Protein AF-A0A9X2FH69-F1 (afdb_monomer_lite)

Organism: NCBI:txid2876789

Secondary structure (DSSP, 8-state):
--HHHHHHHHGGGS-HHHHT-HHHHHHHHHHHHB---TTS--TT---HHHHHHHHHH---HHHHHHHGGGB-SHHHHHHHHTS-HHHHHHHHHHHHHTT--SS--STTTHHHHHHHHHHHHHHHHTT--------SS----S---B-TTSTT-S-EEEEGGGTEEEETTEEEEPP--SSSS-TTSSS--HHHHHHHHHHHHHHTS---HHHHHHHS-HHHHHHHHHHHHHHHHHHHHHHHHHTTBTTHHHHHHHHHHHHHHHHHHHHT-GGGTT-HHHHHHHHHHHHHHS---SSGGGGSBT-S-HHHHHHHHHHHHHTTSS--SS-TT--

pLDDT: mean 81.73, std 18.01, range [25.64, 98.5]

InterPro domains:
  IPR046914 ABC-three component systems, C-terminal domain 6 [PF20282] (191-325)

Foldseek 3Di:
DFQLLLLLLCLQLADPVQSVAQLSSQLVLQVQQFDDDPPDDRLSPDDSVVSNCCNHPRLCQVVLLVGLVGTDLPSQLVSNLPGDLVSLQSSQVSCVVVVVDPDDGHSVCSSVVSSVSVSVNSCVSPVVDDDDDDDDDDDPDLDDAAELVDPPFPAWAQDVVQCFTQTNNDTHHFPQPPPPPPPPVPADQQLQVLLQQLQCVVVVHRDGPVCQVPPGPPVSNVVVVLLVQLQVLQVSLLRRRVSRHPPSVVLVVLQLVQLCVQLVCLLPPCVCAQNLVNSLVSSLVRQLPDDRPSGSVSRHPPSCDSSNSSSSVSVCSSVCVQVHSGDRPDD

Structure (mmCIF, N/CA/C/O backbone):
data_AF-A0A9X2FH69-F1
#
_entry.id   AF-A0A9X2FH69-F1
#
loop_
_atom_site.group_PDB
_atom_site.id
_atom_site.type_symbol
_atom_site.label_atom_id
_atom_site.label_alt_id
_atom_site.label_comp_id
_atom_site.label_asym_id
_atom_site.label_entity_id
_atom_site.label_seq_id
_atom_site.pdbx_PDB_ins_code
_atom_site.Cartn_x
_atom_site.Cartn_y
_atom_site.Cartn_z
_atom_site.occupancy
_atom_site.B_iso_or_equiv
_atom_site.auth_seq_id
_atom_site.auth_comp_id
_atom_site.auth_asym_id
_atom_site.auth_atom_id
_atom_site.pdbx_PDB_model_num
ATOM 1 N N . MET A 1 1 ? 5.552 13.747 -24.804 1.00 82.12 1 MET A N 1
ATOM 2 C CA . MET A 1 1 ? 6.767 14.593 -24.888 1.00 82.12 1 MET A CA 1
ATOM 3 C C . MET A 1 1 ? 7.717 14.020 -25.942 1.00 82.12 1 MET A C 1
ATOM 5 O O . MET A 1 1 ? 7.663 12.821 -26.180 1.00 82.12 1 MET A O 1
ATOM 9 N N . LYS A 1 2 ? 8.547 14.833 -26.604 1.00 89.81 2 LYS A N 1
ATOM 10 C CA . LYS A 1 2 ? 9.580 14.425 -27.579 1.00 89.81 2 LYS A CA 1
ATOM 11 C C . LYS A 1 2 ? 10.988 14.593 -27.004 1.00 89.81 2 LYS A C 1
ATOM 13 O O . LYS A 1 2 ? 11.217 15.399 -26.108 1.00 89.81 2 LYS A O 1
ATOM 18 N N . PHE A 1 3 ? 11.969 13.896 -27.582 1.00 94.88 3 PHE A N 1
ATOM 19 C CA . PHE A 1 3 ? 13.360 13.950 -27.110 1.00 94.88 3 PHE A CA 1
ATOM 20 C C . PHE A 1 3 ? 13.965 15.364 -27.106 1.00 94.88 3 PHE A C 1
ATOM 22 O O . PHE A 1 3 ? 14.650 15.736 -26.158 1.00 94.88 3 PHE A O 1
ATOM 29 N N . ASN A 1 4 ? 13.691 16.175 -28.131 1.00 94.06 4 ASN A N 1
ATOM 30 C CA . ASN A 1 4 ? 14.183 17.555 -28.211 1.00 94.06 4 ASN A CA 1
ATOM 31 C C . ASN A 1 4 ? 13.472 18.529 -27.260 1.00 94.06 4 ASN A C 1
ATOM 33 O O . ASN A 1 4 ? 13.947 19.645 -27.083 1.00 94.06 4 ASN A O 1
ATOM 37 N N . GLU A 1 5 ? 12.357 18.119 -26.656 1.00 93.62 5 GLU A N 1
ATOM 38 C CA . GLU A 1 5 ? 11.708 18.858 -25.571 1.00 93.62 5 GLU A CA 1
ATOM 39 C C . GLU A 1 5 ? 12.333 18.473 -24.227 1.00 93.62 5 GLU A C 1
ATOM 41 O O . GLU A 1 5 ? 12.491 19.329 -23.368 1.00 93.62 5 GLU A O 1
ATOM 46 N N . LEU A 1 6 ? 12.739 17.208 -24.055 1.00 95.12 6 LEU A N 1
ATOM 47 C CA . LEU A 1 6 ? 13.287 16.695 -22.796 1.00 95.12 6 LEU A CA 1
ATOM 48 C C . LEU A 1 6 ? 14.768 17.040 -22.598 1.00 95.12 6 LEU A C 1
ATOM 50 O O . LEU A 1 6 ? 15.164 17.487 -21.522 1.00 95.12 6 LEU A O 1
ATOM 54 N N . ALA A 1 7 ? 15.593 16.864 -23.632 1.00 95.69 7 ALA A N 1
ATOM 55 C CA . ALA A 1 7 ? 17.040 17.048 -23.529 1.00 95.69 7 ALA A CA 1
ATOM 56 C C . ALA A 1 7 ? 17.468 18.449 -23.024 1.00 95.69 7 ALA A C 1
ATOM 58 O O . ALA A 1 7 ? 18.393 18.514 -22.210 1.00 95.69 7 ALA A O 1
ATOM 59 N N . PRO A 1 8 ? 16.818 19.565 -23.421 1.00 94.50 8 PRO A N 1
ATOM 60 C CA . PRO A 1 8 ? 17.124 20.884 -22.867 1.00 94.50 8 PRO A CA 1
ATOM 61 C C . PRO A 1 8 ? 16.785 21.033 -21.382 1.00 94.50 8 PRO A C 1
ATOM 63 O O . PRO A 1 8 ? 17.501 21.739 -20.679 1.00 94.50 8 PRO A O 1
ATOM 66 N N . LEU A 1 9 ? 15.726 20.374 -20.897 1.00 95.19 9 LEU A N 1
ATOM 67 C CA . LEU A 1 9 ? 15.305 20.481 -19.495 1.00 95.19 9 LEU A CA 1
ATOM 68 C C . LEU A 1 9 ? 16.282 19.773 -18.556 1.00 95.19 9 LEU A C 1
ATOM 70 O O . LEU A 1 9 ? 16.508 20.230 -17.443 1.00 95.19 9 LEU A O 1
ATOM 74 N N . ILE A 1 10 ? 16.870 18.670 -19.020 1.00 92.75 10 ILE A N 1
ATOM 75 C CA . ILE A 1 10 ? 17.802 17.833 -18.250 1.00 92.75 10 ILE A CA 1
ATOM 76 C C . ILE A 1 10 ? 19.224 18.385 -18.279 1.00 92.75 10 ILE A C 1
ATOM 78 O O . ILE A 1 10 ? 20.009 18.142 -17.368 1.00 92.75 10 ILE A O 1
ATOM 82 N N . GLN A 1 11 ? 19.573 19.143 -19.317 1.00 92.69 11 GLN A N 1
ATOM 83 C CA . GLN A 1 11 ? 20.912 19.690 -19.510 1.00 92.69 11 GLN A CA 1
ATOM 84 C C . GLN A 1 11 ? 21.520 20.366 -18.256 1.00 92.69 11 GLN A C 1
ATOM 86 O O . GLN A 1 11 ? 22.698 20.112 -17.990 1.00 92.69 11 GLN A O 1
ATOM 91 N N . PRO A 1 12 ? 20.775 21.157 -17.451 1.00 92.19 12 PRO A N 1
ATOM 92 C CA . PRO A 1 12 ? 21.282 21.765 -16.216 1.00 92.19 12 PRO A CA 1
ATOM 93 C C . PRO A 1 12 ? 21.591 20.774 -15.083 1.00 92.19 12 PRO A C 1
ATOM 95 O O . PRO A 1 12 ? 22.296 21.141 -14.147 1.00 92.19 12 PRO A O 1
ATOM 98 N N . CYS A 1 13 ? 21.083 19.539 -15.143 1.00 91.56 13 CYS A N 1
ATOM 99 C CA . CYS A 1 13 ? 21.331 18.502 -14.138 1.00 91.56 13 CYS A CA 1
ATOM 100 C C . CYS A 1 13 ? 22.704 17.834 -14.291 1.00 91.56 13 CYS A C 1
ATOM 102 O O . CYS A 1 13 ? 23.162 17.154 -13.378 1.00 91.56 13 CYS A O 1
ATOM 104 N N . PHE A 1 14 ? 23.385 18.019 -15.424 1.00 92.88 14 PHE A N 1
ATOM 105 C CA . PHE A 1 14 ? 24.726 17.477 -15.629 1.00 92.88 14 PHE A CA 1
ATOM 106 C C . PHE A 1 14 ? 25.826 18.471 -15.259 1.00 92.88 14 PHE A C 1
ATOM 108 O O . PHE A 1 14 ? 25.614 19.677 -15.146 1.00 92.88 14 PHE A O 1
ATOM 115 N N . SER A 1 15 ? 27.053 17.958 -15.116 1.00 86.75 15 SER A N 1
ATOM 116 C CA . SER A 1 15 ? 28.221 18.791 -14.826 1.00 86.75 15 SER A CA 1
ATOM 117 C C . SER A 1 15 ? 28.386 19.916 -15.853 1.00 86.75 15 SER A C 1
ATOM 119 O O . SER A 1 15 ? 28.076 19.767 -17.036 1.00 86.75 15 SER A O 1
ATOM 121 N N . HIS A 1 16 ? 28.949 21.044 -15.420 1.00 81.56 16 HIS A N 1
ATOM 122 C CA . HIS A 1 16 ? 29.072 22.259 -16.231 1.00 81.56 16 HIS A CA 1
ATOM 123 C C . HIS A 1 16 ? 29.750 22.046 -17.607 1.00 81.56 16 HIS A C 1
ATOM 125 O O . HIS A 1 16 ? 29.419 22.724 -18.578 1.00 81.56 16 HIS A O 1
ATOM 131 N N . ASN A 1 17 ? 30.672 21.082 -17.734 1.00 82.19 17 ASN A N 1
ATOM 132 C CA . ASN A 1 17 ? 31.301 20.728 -19.017 1.00 82.19 17 ASN A CA 1
ATOM 133 C C . ASN A 1 17 ? 30.340 19.980 -19.965 1.00 82.19 17 ASN A C 1
ATOM 135 O O . ASN A 1 17 ? 30.367 20.192 -21.178 1.00 82.19 17 ASN A O 1
ATOM 139 N N . VAL A 1 18 ? 29.477 19.119 -19.423 1.00 86.50 18 VAL A N 1
ATOM 140 C CA . VAL A 1 18 ? 28.457 18.390 -20.190 1.00 86.50 18 VAL A CA 1
ATOM 141 C C . VAL A 1 18 ? 27.316 19.331 -20.574 1.00 86.50 18 VAL A C 1
ATOM 143 O O . VAL A 1 18 ? 26.932 19.374 -21.744 1.00 86.50 18 VAL A O 1
ATOM 146 N N . ALA A 1 19 ? 26.855 20.153 -19.628 1.00 82.19 19 ALA A N 1
ATOM 147 C CA . ALA A 1 19 ? 25.746 21.085 -19.811 1.00 82.19 19 ALA A CA 1
ATOM 148 C C . ALA A 1 19 ? 26.003 22.140 -20.907 1.00 82.19 19 ALA A C 1
ATOM 150 O O . ALA A 1 19 ? 25.072 22.613 -21.550 1.00 82.19 19 ALA A O 1
ATOM 151 N N . LYS A 1 20 ? 27.268 22.489 -21.184 1.00 87.44 20 LYS A N 1
ATOM 152 C CA . LYS A 1 20 ? 27.637 23.448 -22.245 1.00 87.44 20 LYS A CA 1
ATOM 153 C C . LYS A 1 20 ? 27.580 22.888 -23.666 1.00 87.44 20 LYS A C 1
ATOM 155 O O . LYS A 1 20 ? 27.649 23.661 -24.620 1.00 87.44 20 LYS A O 1
ATOM 160 N N . SER A 1 21 ? 27.489 21.570 -23.839 1.00 95.44 21 SER A N 1
ATOM 161 C CA . SER A 1 21 ? 27.471 20.946 -25.162 1.00 95.44 21 SER A CA 1
ATOM 162 C C . SER A 1 21 ? 26.237 20.080 -25.345 1.00 95.44 21 SER A C 1
ATOM 164 O O . SER A 1 21 ? 26.059 19.069 -24.670 1.00 95.44 21 SER A O 1
ATOM 166 N N . LYS A 1 22 ? 25.429 20.431 -26.349 1.00 96.31 22 LYS A N 1
ATOM 167 C CA . LYS A 1 22 ? 24.279 19.632 -26.792 1.00 96.31 22 LYS A CA 1
ATOM 168 C C . LYS A 1 22 ? 24.680 18.191 -27.127 1.00 96.31 22 LYS A C 1
ATOM 170 O O . LYS A 1 22 ? 23.990 17.264 -26.726 1.00 96.31 22 LYS A O 1
ATOM 175 N N . ALA A 1 23 ? 25.818 17.997 -27.803 1.00 96.50 23 ALA A N 1
ATOM 176 C CA . ALA A 1 23 ? 26.317 16.661 -28.134 1.00 96.50 23 ALA A CA 1
ATOM 177 C C . ALA A 1 23 ? 26.684 15.862 -26.877 1.00 96.50 23 ALA A C 1
ATOM 179 O O . ALA A 1 23 ? 26.224 14.735 -26.716 1.00 96.50 23 ALA A O 1
ATOM 180 N N . LYS A 1 24 ? 27.452 16.466 -25.957 1.00 96.81 24 LYS A N 1
ATOM 181 C CA . LYS A 1 24 ? 27.845 15.805 -24.702 1.00 96.81 24 LYS A CA 1
ATOM 182 C C . LYS A 1 24 ? 26.641 15.498 -23.819 1.00 96.81 24 LYS A C 1
ATOM 184 O O . LYS A 1 24 ? 26.617 14.445 -23.203 1.00 96.81 24 LYS A O 1
ATOM 189 N N . THR A 1 25 ? 25.650 16.391 -23.786 1.00 97.19 25 THR A N 1
ATOM 190 C CA . THR A 1 25 ? 24.391 16.183 -23.057 1.00 97.19 25 THR A CA 1
ATOM 191 C C . THR A 1 25 ? 23.681 14.940 -23.581 1.00 97.19 25 THR A C 1
ATOM 193 O O . THR A 1 25 ? 23.415 14.032 -22.807 1.00 97.19 25 THR A O 1
ATOM 196 N N . VAL A 1 26 ? 23.458 14.840 -24.897 1.00 97.62 26 VAL A N 1
ATOM 197 C CA . VAL A 1 26 ? 22.807 13.664 -25.499 1.00 97.62 26 VAL A CA 1
ATOM 198 C C . VAL A 1 26 ? 23.617 12.394 -25.262 1.00 97.62 26 VAL A C 1
ATOM 200 O O . VAL A 1 26 ? 23.046 11.394 -24.837 1.00 97.62 26 VAL A O 1
ATOM 203 N N . LYS A 1 27 ? 24.937 12.428 -25.486 1.00 97.62 27 LYS A N 1
ATOM 204 C CA . LYS A 1 27 ? 25.800 11.269 -25.224 1.00 97.62 27 LYS A CA 1
ATOM 205 C C . LYS A 1 27 ? 25.667 10.805 -23.777 1.00 97.62 27 LYS A C 1
ATOM 207 O O . LYS A 1 27 ? 25.442 9.626 -23.548 1.00 97.62 27 LYS A O 1
ATOM 212 N N . LYS A 1 28 ? 25.742 11.739 -22.822 1.00 97.31 28 LYS A N 1
ATOM 213 C CA . LYS A 1 28 ? 25.654 11.425 -21.397 1.00 97.31 28 LYS A CA 1
ATOM 214 C C . LYS A 1 28 ? 24.279 10.893 -21.007 1.00 97.31 28 LYS A C 1
ATOM 216 O O . LYS A 1 28 ? 24.201 9.985 -20.193 1.00 97.31 28 LYS A O 1
ATOM 221 N N . MET A 1 29 ? 23.207 11.411 -21.608 1.00 97.75 29 MET A N 1
ATOM 222 C CA . MET A 1 29 ? 21.865 10.868 -21.405 1.00 97.75 29 MET A CA 1
ATOM 223 C C . MET A 1 29 ? 21.789 9.397 -21.819 1.00 97.75 29 MET A C 1
ATOM 225 O O . MET A 1 29 ? 21.322 8.582 -21.033 1.00 97.75 29 MET A O 1
ATOM 229 N N . PHE A 1 30 ? 22.268 9.055 -23.019 1.00 97.44 30 PHE A N 1
ATOM 230 C CA . PHE A 1 30 ? 22.243 7.670 -23.493 1.00 97.44 30 PHE A CA 1
ATOM 231 C C . PHE A 1 30 ? 23.183 6.766 -22.697 1.00 97.44 30 PHE A C 1
ATOM 233 O O . PHE A 1 30 ? 22.763 5.698 -22.293 1.00 97.44 30 PHE A O 1
ATOM 240 N N . GLU A 1 31 ? 24.390 7.229 -22.376 1.00 96.00 31 GLU A N 1
ATOM 241 C CA . GLU A 1 31 ? 25.337 6.508 -21.514 1.00 96.00 31 GLU A CA 1
ATOM 242 C C . GLU A 1 31 ? 24.738 6.138 -20.150 1.00 96.00 31 GLU A C 1
ATOM 244 O O . GLU A 1 31 ? 25.040 5.081 -19.613 1.00 96.00 31 GLU A O 1
ATOM 249 N N . LEU A 1 32 ? 23.904 7.010 -19.577 1.00 95.31 32 LEU A N 1
ATOM 250 C CA . LEU A 1 32 ? 23.307 6.801 -18.260 1.00 95.31 32 LEU A CA 1
ATOM 251 C C . LEU A 1 32 ? 21.997 6.005 -18.291 1.00 95.31 32 LEU A C 1
ATOM 253 O O . LEU A 1 32 ? 21.667 5.385 -17.289 1.00 95.31 32 LEU A O 1
ATOM 257 N N . ILE A 1 33 ? 21.235 6.054 -19.389 1.00 91.62 33 ILE A N 1
ATOM 258 C CA . ILE A 1 33 ? 19.954 5.333 -19.515 1.00 91.62 33 ILE A CA 1
ATOM 259 C C . ILE A 1 33 ? 20.131 3.927 -20.100 1.00 91.62 33 ILE A C 1
ATOM 261 O O . ILE A 1 33 ? 19.145 3.242 -20.360 1.00 91.62 33 ILE A O 1
ATOM 265 N N . THR A 1 34 ? 21.365 3.513 -20.388 1.00 89.69 34 THR A N 1
ATOM 266 C CA . THR A 1 34 ? 21.653 2.207 -20.980 1.00 89.69 34 THR A CA 1
ATOM 267 C C . THR A 1 34 ? 22.723 1.455 -20.216 1.00 89.69 34 THR A C 1
ATOM 269 O O . THR A 1 34 ? 23.673 2.066 -19.729 1.00 89.69 34 THR A O 1
ATOM 272 N N . ASP A 1 35 ? 22.617 0.134 -20.214 1.00 90.06 35 ASP A N 1
ATOM 273 C CA . ASP A 1 35 ? 23.614 -0.765 -19.655 1.00 90.06 35 ASP A CA 1
ATOM 274 C C . ASP A 1 35 ? 24.372 -1.477 -20.781 1.00 90.06 35 ASP A C 1
ATOM 276 O O . ASP A 1 35 ? 23.883 -2.432 -21.390 1.00 90.06 35 ASP A O 1
ATOM 280 N N . TYR A 1 36 ? 25.540 -0.922 -21.106 1.00 86.25 36 TYR A N 1
ATOM 281 C CA . TYR A 1 36 ? 26.520 -1.506 -22.017 1.00 86.25 36 TYR A CA 1
ATOM 282 C C . TYR A 1 36 ? 27.811 -1.748 -21.253 1.00 86.25 36 TYR A C 1
ATOM 284 O O . TYR A 1 36 ? 28.277 -0.857 -20.532 1.00 86.25 36 TYR A O 1
ATOM 292 N N . GLU A 1 37 ? 28.405 -2.914 -21.476 1.00 83.19 37 GLU A N 1
ATOM 293 C CA . GLU A 1 37 ? 29.728 -3.237 -20.947 1.00 83.19 37 GLU A CA 1
ATOM 294 C C . GLU A 1 37 ? 30.814 -2.394 -21.638 1.00 83.19 37 GLU A C 1
ATOM 296 O O . GLU A 1 37 ? 30.601 -1.753 -22.677 1.00 83.19 37 GLU A O 1
ATOM 301 N N . ASP A 1 38 ? 32.005 -2.345 -21.043 1.00 83.38 38 ASP A N 1
ATOM 302 C CA . ASP A 1 38 ? 33.089 -1.498 -21.547 1.00 83.38 38 ASP A CA 1
ATOM 303 C C . ASP A 1 38 ? 33.629 -1.928 -22.915 1.00 83.38 38 ASP A C 1
ATOM 305 O O . ASP A 1 38 ? 34.109 -1.078 -23.671 1.00 83.38 38 ASP A O 1
ATOM 309 N N . ASP A 1 39 ? 33.516 -3.212 -23.245 1.00 87.62 39 ASP A N 1
ATOM 310 C CA . ASP A 1 39 ? 33.948 -3.823 -24.500 1.00 87.62 39 ASP A CA 1
ATOM 311 C C . ASP A 1 39 ? 32.857 -3.860 -25.586 1.00 87.62 39 ASP A C 1
ATOM 313 O O . ASP A 1 39 ? 33.153 -4.174 -26.742 1.00 87.62 39 ASP A O 1
ATOM 317 N N . GLU A 1 40 ? 31.614 -3.496 -25.261 1.00 88.31 40 GLU A N 1
ATOM 318 C CA . GLU A 1 40 ? 30.512 -3.466 -26.223 1.00 88.31 40 GLU A CA 1
ATOM 319 C C . GLU A 1 40 ? 30.527 -2.198 -27.097 1.00 88.31 40 GLU A C 1
ATOM 321 O O . GLU A 1 40 ? 30.836 -1.086 -26.655 1.00 88.31 40 GLU A O 1
ATOM 326 N N . GLU A 1 41 ? 30.127 -2.339 -28.368 1.00 91.81 41 GLU A N 1
ATOM 327 C CA . GLU A 1 41 ? 29.908 -1.185 -29.243 1.00 91.81 41 GLU A CA 1
ATOM 328 C C . GLU A 1 41 ? 28.716 -0.368 -28.730 1.00 91.81 41 GLU A C 1
ATOM 330 O O . GLU A 1 41 ? 27.563 -0.789 -28.828 1.00 91.81 41 GLU A O 1
ATOM 335 N N . LYS A 1 42 ? 28.993 0.841 -28.239 1.00 95.25 42 LYS A N 1
ATOM 336 C CA . LYS A 1 42 ? 27.990 1.763 -27.704 1.00 95.25 42 LYS A CA 1
ATOM 337 C C . LYS A 1 42 ? 27.306 2.512 -28.853 1.00 95.25 42 LYS A C 1
ATOM 339 O O . LYS A 1 42 ? 27.928 3.375 -29.476 1.00 95.25 42 LYS A O 1
ATOM 344 N N . PRO A 1 43 ? 26.006 2.285 -29.136 1.00 91.25 43 PRO A N 1
ATOM 345 C CA . PRO A 1 43 ? 25.323 2.898 -30.283 1.00 91.25 43 PRO A CA 1
ATOM 346 C C . PRO A 1 43 ? 25.285 4.430 -30.267 1.00 91.25 43 PRO A C 1
ATOM 348 O O . PRO A 1 43 ? 25.010 5.054 -31.292 1.00 91.25 43 PRO A O 1
ATOM 351 N N . TYR A 1 44 ? 25.523 5.025 -29.098 1.00 94.25 44 TYR A N 1
ATOM 352 C CA . TYR A 1 44 ? 25.575 6.462 -28.853 1.00 94.25 44 TYR A CA 1
ATOM 353 C C . TYR A 1 44 ? 26.983 7.069 -28.993 1.00 94.25 44 TYR A C 1
ATOM 355 O O . TYR A 1 44 ? 27.115 8.291 -28.879 1.00 94.25 44 TYR A O 1
ATOM 363 N N . ASP A 1 45 ? 28.016 6.277 -29.310 1.00 95.31 45 ASP A N 1
ATOM 364 C CA . ASP A 1 45 ? 29.348 6.759 -29.713 1.00 95.31 45 ASP A CA 1
ATOM 365 C C . ASP A 1 45 ? 29.336 7.279 -31.161 1.00 95.31 45 ASP A C 1
ATOM 367 O O . ASP A 1 45 ? 30.005 6.793 -32.069 1.00 95.31 45 ASP A O 1
ATOM 371 N N . LEU A 1 46 ? 28.519 8.309 -31.376 1.00 94.94 46 LEU A N 1
ATOM 372 C CA . LEU A 1 46 ? 28.285 8.947 -32.666 1.00 94.94 46 LEU A CA 1
ATOM 373 C C . LEU A 1 46 ? 29.026 10.281 -32.762 1.00 94.94 46 LEU A C 1
ATOM 375 O O . LEU A 1 46 ? 29.379 10.905 -31.761 1.00 94.94 46 LEU A O 1
ATOM 379 N N . ALA A 1 47 ? 29.190 10.775 -33.989 1.00 96.56 47 ALA A N 1
ATOM 380 C CA . ALA A 1 47 ? 29.751 12.099 -34.223 1.00 96.56 47 ALA A CA 1
ATOM 381 C C . ALA A 1 47 ? 28.910 13.206 -33.555 1.00 96.56 47 ALA A C 1
ATOM 383 O O . ALA A 1 47 ? 27.676 13.191 -33.597 1.00 96.56 47 ALA A O 1
ATOM 384 N N . ASP A 1 48 ? 29.582 14.242 -33.041 1.00 96.44 48 ASP A N 1
ATOM 385 C CA . ASP A 1 48 ? 28.956 15.393 -32.373 1.00 96.44 48 ASP A CA 1
ATOM 386 C C . ASP A 1 48 ? 27.862 16.077 -33.204 1.00 96.44 48 ASP A C 1
ATOM 388 O O . ASP A 1 48 ? 26.949 16.691 -32.651 1.00 96.44 48 ASP A O 1
ATOM 392 N N . VAL A 1 49 ? 27.965 16.034 -34.535 1.00 96.12 49 VAL A N 1
ATOM 393 C CA . VAL A 1 49 ? 26.953 16.594 -35.445 1.00 96.12 49 VAL A CA 1
ATOM 394 C C . VAL A 1 49 ? 25.646 15.802 -35.351 1.00 96.12 49 VAL A C 1
ATOM 396 O O . VAL A 1 49 ? 24.574 16.396 -35.239 1.00 96.12 49 VAL A O 1
ATOM 399 N N . THR A 1 50 ? 25.728 14.473 -35.315 1.00 96.31 50 THR A N 1
ATOM 400 C CA . THR A 1 50 ? 24.572 13.579 -35.179 1.00 96.31 50 THR A CA 1
ATOM 401 C C . THR A 1 50 ? 23.903 13.758 -33.818 1.00 96.31 50 THR A C 1
ATOM 403 O O . THR A 1 50 ? 22.694 13.975 -33.749 1.00 96.31 50 THR A O 1
ATOM 406 N N . LEU A 1 51 ? 24.687 13.791 -32.737 1.00 97.25 51 LEU A N 1
ATOM 407 C CA . LEU A 1 51 ? 24.167 14.002 -31.381 1.00 97.25 51 LEU A CA 1
ATOM 408 C C . LEU A 1 51 ? 23.514 15.387 -31.216 1.00 97.25 51 LEU A C 1
ATOM 410 O O . LEU A 1 51 ? 22.449 15.513 -30.612 1.00 97.25 51 LEU A O 1
ATOM 414 N N . ARG A 1 52 ? 24.090 16.438 -31.818 1.00 96.81 52 ARG A N 1
ATOM 415 C CA . ARG A 1 52 ? 23.459 17.771 -31.880 1.00 96.81 52 ARG A CA 1
ATOM 416 C C . ARG A 1 52 ? 22.132 17.753 -32.634 1.00 96.81 52 ARG A C 1
ATOM 418 O O . ARG A 1 52 ? 21.190 18.422 -32.213 1.00 96.81 52 ARG A O 1
ATOM 425 N N . ASN A 1 53 ? 22.043 16.996 -33.725 1.00 95.56 53 ASN A N 1
ATOM 426 C CA . ASN A 1 53 ? 20.799 16.851 -34.476 1.00 95.56 53 ASN A CA 1
ATOM 427 C C . ASN A 1 53 ? 19.712 16.152 -33.655 1.00 95.56 53 ASN A C 1
ATOM 429 O O . ASN A 1 53 ? 18.553 16.553 -33.748 1.00 95.56 53 ASN A O 1
ATOM 433 N N . TYR A 1 54 ? 20.068 15.177 -32.816 1.00 97.25 54 TYR A N 1
ATOM 434 C CA . TYR A 1 54 ? 19.128 14.576 -31.867 1.00 97.25 54 TYR A CA 1
ATOM 435 C C . TYR A 1 54 ? 18.620 15.599 -30.857 1.00 97.25 54 TYR A C 1
ATOM 437 O O . TYR A 1 54 ? 17.409 15.740 -30.713 1.00 97.25 54 TYR A O 1
ATOM 445 N N . PHE A 1 55 ? 19.517 16.374 -30.240 1.00 97.06 55 PHE A N 1
ATOM 446 C CA . PHE A 1 55 ? 19.133 17.423 -29.291 1.00 97.06 55 PHE A CA 1
ATOM 447 C C . PHE A 1 55 ? 18.167 18.444 -29.910 1.00 97.06 55 PHE A C 1
ATOM 449 O O . PHE A 1 55 ? 17.185 18.825 -29.289 1.00 97.06 55 PHE A O 1
ATOM 456 N N . ASN A 1 56 ? 18.438 18.899 -31.137 1.00 93.94 56 ASN A N 1
ATOM 457 C CA . ASN A 1 56 ? 17.643 19.956 -31.767 1.00 93.94 56 ASN A CA 1
ATOM 458 C C . ASN A 1 56 ? 16.318 19.438 -32.350 1.00 93.94 56 ASN A C 1
ATOM 460 O O . ASN A 1 56 ? 15.291 20.101 -32.233 1.00 93.94 56 ASN A O 1
ATOM 464 N N . ASN A 1 57 ? 16.344 18.267 -32.994 1.00 92.12 57 ASN A N 1
ATOM 465 C CA . ASN A 1 57 ? 15.251 17.811 -33.860 1.00 92.12 57 ASN A CA 1
ATOM 466 C C . ASN A 1 57 ? 14.532 16.559 -33.341 1.00 92.12 57 ASN A C 1
ATOM 468 O O . ASN A 1 57 ? 13.540 16.144 -33.935 1.00 92.12 57 ASN A O 1
ATOM 472 N N . GLY A 1 58 ? 15.049 15.909 -32.295 1.00 90.81 58 GLY A N 1
ATOM 473 C CA . GLY A 1 58 ? 14.416 14.758 -31.646 1.00 90.81 58 GLY A CA 1
ATOM 474 C C . GLY A 1 58 ? 14.379 13.482 -32.492 1.00 90.81 58 GLY A C 1
ATOM 475 O O . GLY A 1 58 ? 13.711 12.520 -32.123 1.00 90.81 58 GLY A O 1
ATOM 476 N N . LYS A 1 59 ? 15.078 13.451 -33.635 1.00 91.75 59 LYS A N 1
ATOM 477 C CA . LYS A 1 59 ? 15.077 12.332 -34.592 1.00 91.75 59 LYS A CA 1
ATOM 478 C C . LYS A 1 59 ? 15.974 11.183 -34.122 1.00 91.75 59 LYS A C 1
ATOM 480 O O . LYS A 1 59 ? 16.998 10.917 -34.736 1.00 91.75 59 LYS A O 1
ATOM 485 N N . ILE A 1 60 ? 15.586 10.514 -33.040 1.00 95.69 60 ILE A N 1
ATOM 486 C CA . ILE A 1 60 ? 16.379 9.449 -32.406 1.00 95.69 60 ILE A CA 1
ATOM 487 C C . ILE A 1 60 ? 15.968 8.029 -32.824 1.00 95.69 60 ILE A C 1
ATOM 489 O O . ILE A 1 60 ? 16.447 7.085 -32.219 1.00 95.69 60 ILE A O 1
ATOM 493 N N . LYS A 1 61 ? 15.101 7.847 -33.831 1.00 92.19 61 LYS A N 1
ATOM 494 C CA . LYS A 1 61 ? 14.504 6.542 -34.195 1.00 92.19 61 LYS A CA 1
ATOM 495 C C . LYS A 1 61 ? 15.520 5.398 -34.323 1.00 92.19 61 LYS A C 1
ATOM 497 O O . LYS A 1 61 ? 15.349 4.348 -33.702 1.00 92.19 61 LYS A O 1
ATOM 502 N N . ASP A 1 62 ? 16.574 5.610 -35.106 1.00 90.31 62 ASP A N 1
ATOM 503 C CA . ASP A 1 62 ? 17.567 4.564 -35.375 1.00 90.31 62 ASP A CA 1
ATOM 504 C C . ASP A 1 62 ? 18.388 4.243 -34.121 1.00 90.31 62 ASP A C 1
ATOM 506 O O . ASP A 1 62 ? 18.615 3.078 -33.805 1.00 90.31 62 ASP A O 1
ATOM 510 N N . LEU A 1 63 ? 18.772 5.272 -33.356 1.00 94.69 63 LEU A N 1
ATOM 511 C CA . LEU A 1 63 ? 19.481 5.093 -32.090 1.00 94.69 63 LEU A CA 1
ATOM 512 C C . LEU A 1 63 ? 18.595 4.395 -31.049 1.00 94.69 63 LEU A C 1
ATOM 514 O O . LEU A 1 63 ? 19.024 3.421 -30.440 1.00 94.69 63 LEU A O 1
ATOM 518 N N . ALA A 1 64 ? 17.356 4.854 -30.888 1.00 92.69 64 ALA A N 1
ATOM 519 C CA . ALA A 1 64 ? 16.372 4.307 -29.962 1.00 92.69 64 ALA A CA 1
ATOM 520 C C . ALA A 1 64 ? 16.147 2.809 -30.198 1.00 92.69 64 ALA A C 1
ATOM 522 O O . ALA A 1 64 ? 16.168 2.027 -29.254 1.00 92.69 64 ALA A O 1
ATOM 523 N N . SER A 1 65 ? 16.029 2.398 -31.464 1.00 87.62 65 SER A N 1
ATOM 524 C CA . SER A 1 65 ? 15.866 0.987 -31.841 1.00 87.62 65 SER A CA 1
ATOM 525 C C . SER A 1 65 ? 17.068 0.123 -31.442 1.00 87.62 65 SER A C 1
ATOM 527 O O . SER A 1 65 ? 16.893 -1.036 -31.080 1.00 87.62 65 SER A O 1
ATOM 529 N N . ARG A 1 66 ? 18.288 0.680 -31.483 1.00 89.06 66 ARG A N 1
ATOM 530 C CA . ARG A 1 66 ? 19.521 -0.025 -31.091 1.00 89.06 66 ARG A CA 1
ATOM 531 C C . ARG A 1 66 ? 19.670 -0.150 -29.576 1.00 89.06 66 ARG A C 1
ATOM 533 O O . ARG A 1 66 ? 20.217 -1.142 -29.115 1.00 89.06 66 ARG A O 1
ATOM 540 N N . VAL A 1 67 ? 19.200 0.837 -28.811 1.00 89.56 67 VAL A N 1
ATOM 541 C CA . VAL A 1 67 ? 19.397 0.876 -27.350 1.00 89.56 67 VAL A CA 1
ATOM 542 C C . VAL A 1 67 ? 18.221 0.342 -26.534 1.00 89.56 67 VAL A C 1
ATOM 544 O O . VAL A 1 67 ? 18.394 0.087 -25.350 1.00 89.56 67 VAL A O 1
ATOM 547 N N . TRP A 1 68 ? 17.049 0.145 -27.144 1.00 84.56 68 TRP A N 1
ATOM 548 C CA . TRP A 1 68 ? 15.805 -0.238 -26.461 1.00 84.56 68 TRP A CA 1
ATOM 549 C C . TRP A 1 68 ? 15.945 -1.432 -25.503 1.00 84.56 68 TRP A C 1
ATOM 551 O O . TRP A 1 68 ? 15.500 -1.364 -24.363 1.00 84.56 68 TRP A O 1
ATOM 561 N N . ASN A 1 69 ? 16.606 -2.508 -25.935 1.00 77.81 69 ASN A N 1
ATOM 562 C CA . ASN A 1 69 ? 16.763 -3.727 -25.126 1.00 77.81 69 ASN A CA 1
ATOM 563 C C . ASN A 1 69 ? 17.859 -3.624 -24.054 1.00 77.81 69 ASN A C 1
ATOM 565 O O . ASN A 1 69 ? 18.148 -4.605 -23.378 1.00 77.81 69 ASN A O 1
ATOM 569 N N . ARG A 1 70 ? 18.510 -2.467 -23.943 1.00 83.06 70 ARG A N 1
ATOM 570 C CA . ARG A 1 70 ? 19.598 -2.202 -23.001 1.00 83.06 70 ARG A CA 1
ATOM 571 C C . ARG A 1 70 ? 19.254 -1.058 -22.057 1.00 83.06 70 ARG A C 1
ATOM 573 O O . ARG A 1 70 ? 20.159 -0.501 -21.456 1.00 83.06 70 ARG A O 1
ATOM 580 N N . LEU A 1 71 ? 17.986 -0.651 -21.974 1.00 79.94 71 LEU A N 1
ATOM 581 C CA . LEU A 1 71 ? 17.585 0.449 -21.107 1.00 79.94 71 LEU A CA 1
ATOM 582 C C . LEU A 1 71 ? 17.696 0.060 -19.632 1.00 79.94 71 LEU A C 1
ATOM 584 O O . LEU A 1 71 ? 17.140 -0.949 -19.210 1.00 79.94 71 LEU A O 1
ATOM 588 N N . ASP A 1 72 ? 18.361 0.912 -18.859 1.00 75.56 72 ASP A N 1
ATOM 589 C CA . ASP A 1 72 ? 18.479 0.820 -17.408 1.00 75.56 72 ASP A CA 1
ATOM 590 C C . ASP A 1 72 ? 18.217 2.203 -16.800 1.00 75.56 72 ASP A C 1
ATOM 592 O O . ASP A 1 72 ? 18.735 3.226 -17.248 1.00 75.56 72 ASP A O 1
ATOM 596 N N . ARG A 1 73 ? 17.364 2.237 -15.779 1.00 84.81 73 ARG A N 1
ATOM 597 C CA . ARG A 1 73 ? 16.937 3.461 -15.096 1.00 84.81 73 ARG A CA 1
ATOM 598 C C . ARG A 1 73 ? 17.933 3.932 -14.045 1.00 84.81 73 ARG A C 1
ATOM 600 O O . ARG A 1 73 ? 17.986 5.127 -13.763 1.00 84.81 73 ARG A O 1
ATOM 607 N N . ILE A 1 74 ? 18.703 3.018 -13.453 1.00 73.69 74 ILE A N 1
ATOM 608 C CA . ILE A 1 74 ? 19.381 3.254 -12.173 1.00 73.69 74 ILE A CA 1
ATOM 609 C C . ILE A 1 74 ? 20.420 4.371 -12.294 1.00 73.69 74 ILE A C 1
ATOM 611 O O . ILE A 1 74 ? 20.376 5.350 -11.546 1.00 73.69 74 ILE A O 1
ATOM 615 N N . LYS A 1 75 ? 21.339 4.255 -13.260 1.00 84.38 75 LYS A N 1
ATOM 616 C CA . LYS A 1 75 ? 22.430 5.224 -13.463 1.00 84.38 75 LYS A CA 1
ATOM 617 C C . LYS A 1 75 ? 21.890 6.609 -13.847 1.00 84.38 75 LYS A C 1
ATOM 619 O O . LYS A 1 75 ? 22.443 7.627 -13.426 1.00 84.38 75 LYS A O 1
ATOM 624 N N . PHE A 1 76 ? 20.799 6.662 -14.611 1.00 87.94 76 PHE A N 1
ATOM 625 C CA . PHE A 1 76 ? 20.158 7.912 -15.012 1.00 87.94 76 PHE A CA 1
ATOM 626 C C . PHE A 1 76 ? 19.462 8.612 -13.843 1.00 87.94 76 PHE A C 1
ATOM 628 O O . PHE A 1 76 ? 19.712 9.796 -13.620 1.00 87.94 76 PHE A O 1
ATOM 635 N N . GLU A 1 77 ? 18.658 7.892 -13.058 1.00 79.25 77 GLU A N 1
ATOM 636 C CA . GLU A 1 77 ? 17.989 8.443 -11.871 1.00 79.25 77 GLU A CA 1
ATOM 637 C C . GLU A 1 77 ? 18.999 8.996 -10.871 1.00 79.25 77 GLU A C 1
ATOM 639 O O . GLU A 1 77 ? 18.894 10.155 -10.467 1.00 79.25 77 GLU A O 1
ATOM 644 N N . GLN A 1 78 ? 20.039 8.216 -10.563 1.00 79.25 78 GLN A N 1
ATOM 645 C CA . GLN A 1 78 ? 21.111 8.624 -9.656 1.00 79.25 78 GLN A CA 1
ATOM 646 C C . GLN A 1 78 ? 21.829 9.893 -10.128 1.00 79.25 78 GLN A C 1
ATOM 648 O O . GLN A 1 78 ? 22.196 10.740 -9.310 1.00 79.25 78 GLN A O 1
ATOM 653 N N . ALA A 1 79 ? 22.024 10.052 -11.441 1.00 89.50 79 ALA A N 1
ATOM 654 C CA . ALA A 1 79 ? 22.637 11.252 -11.998 1.00 89.50 79 ALA A CA 1
ATOM 655 C C . ALA A 1 79 ? 21.755 12.496 -11.819 1.00 89.50 79 ALA A C 1
ATOM 657 O O . ALA A 1 79 ? 22.287 13.578 -11.571 1.00 89.50 79 ALA A O 1
ATOM 658 N N . ILE A 1 80 ? 20.428 12.354 -11.912 1.00 87.81 80 ILE A N 1
ATOM 659 C CA . ILE A 1 80 ? 19.498 13.457 -11.644 1.00 87.81 80 ILE A CA 1
ATOM 660 C C . ILE A 1 80 ? 19.398 13.733 -10.142 1.00 87.81 80 ILE A C 1
ATOM 662 O O . ILE A 1 80 ? 19.414 14.897 -9.754 1.00 87.81 80 ILE A O 1
ATOM 666 N N . ASP A 1 81 ? 19.360 12.704 -9.293 1.00 81.56 81 ASP A N 1
ATOM 667 C CA . ASP A 1 81 ? 19.331 12.856 -7.830 1.00 81.56 81 ASP A CA 1
ATOM 668 C C . ASP A 1 81 ? 20.577 13.551 -7.282 1.00 81.56 81 ASP A C 1
ATOM 670 O O . ASP A 1 81 ? 20.488 14.325 -6.329 1.00 81.56 81 ASP A O 1
ATOM 674 N N . SER A 1 82 ? 21.725 13.309 -7.916 1.00 88.56 82 SER A N 1
ATOM 675 C CA . SER A 1 82 ? 23.007 13.927 -7.565 1.00 88.56 82 SER A CA 1
ATOM 676 C C . SER A 1 82 ? 23.169 15.355 -8.105 1.00 88.56 82 SER A C 1
ATOM 678 O O . SER A 1 82 ? 24.180 16.004 -7.824 1.00 88.56 82 SER A O 1
ATOM 680 N N . ALA A 1 83 ? 22.218 15.857 -8.901 1.00 91.62 83 ALA A N 1
ATOM 681 C CA . ALA A 1 83 ? 22.235 17.232 -9.387 1.00 91.62 83 ALA A CA 1
ATOM 682 C C . ALA A 1 83 ? 21.907 18.233 -8.266 1.00 91.62 83 ALA A C 1
ATOM 684 O O . ALA A 1 83 ? 21.320 17.887 -7.240 1.00 91.62 83 ALA A O 1
ATOM 685 N N . SER A 1 84 ? 22.255 19.509 -8.471 1.00 90.62 84 SER A N 1
ATOM 686 C CA . SER A 1 84 ? 21.954 20.548 -7.482 1.00 90.62 84 SER A CA 1
ATOM 687 C C . SER A 1 84 ? 20.448 20.692 -7.246 1.00 90.62 84 SER A C 1
ATOM 689 O O . SER A 1 84 ? 19.633 20.492 -8.150 1.00 90.62 84 SER A O 1
ATOM 691 N N . ASP A 1 85 ? 20.074 21.093 -6.030 1.00 80.50 85 ASP A N 1
ATOM 692 C CA . ASP A 1 85 ? 18.676 21.345 -5.661 1.00 80.50 85 ASP A CA 1
ATOM 693 C C . ASP A 1 85 ? 17.999 22.353 -6.597 1.00 80.50 85 ASP A C 1
ATOM 695 O O . ASP A 1 85 ? 16.846 22.152 -6.984 1.00 80.50 85 ASP A O 1
ATOM 699 N N . ASP A 1 86 ? 18.725 23.387 -7.027 1.00 87.88 86 ASP A N 1
ATOM 700 C CA . ASP A 1 86 ? 18.236 24.372 -7.995 1.00 87.88 86 ASP A CA 1
ATOM 701 C C . ASP A 1 86 ? 17.954 23.735 -9.362 1.00 87.88 86 ASP A C 1
ATOM 703 O O . ASP A 1 86 ? 16.912 23.996 -9.968 1.00 87.88 86 ASP A O 1
ATOM 707 N N . ALA A 1 87 ? 18.844 22.858 -9.843 1.00 90.56 87 ALA A N 1
ATOM 708 C CA . ALA A 1 87 ? 18.659 22.159 -11.113 1.00 90.56 87 ALA A CA 1
ATOM 709 C C . ALA A 1 87 ? 17.459 21.204 -11.053 1.00 90.56 87 ALA A C 1
ATOM 711 O O . ALA A 1 87 ? 16.623 21.212 -11.956 1.00 90.56 87 ALA A O 1
ATOM 712 N N . ARG A 1 88 ? 17.323 20.436 -9.963 1.00 86.19 88 ARG A N 1
ATOM 713 C CA . ARG A 1 88 ? 16.180 19.532 -9.743 1.00 86.19 88 ARG A CA 1
ATOM 714 C C . ARG A 1 88 ? 14.861 20.289 -9.604 1.00 86.19 88 ARG A C 1
ATOM 716 O O . ARG A 1 88 ? 13.851 19.863 -10.158 1.00 86.19 88 ARG A O 1
ATOM 723 N N . THR A 1 89 ? 14.865 21.429 -8.919 1.00 84.12 89 THR A N 1
ATOM 724 C CA . THR A 1 89 ? 13.679 22.287 -8.776 1.00 84.12 89 THR A CA 1
ATOM 725 C C . THR A 1 89 ? 13.272 22.886 -10.119 1.00 84.12 89 THR A C 1
ATOM 727 O O . THR A 1 89 ? 12.102 22.817 -10.488 1.00 84.12 89 THR A O 1
ATOM 730 N N . SER A 1 90 ? 14.232 23.409 -10.886 1.00 92.25 90 SER A N 1
ATOM 731 C CA . SER A 1 90 ? 13.986 23.957 -12.224 1.00 92.25 90 SER A CA 1
ATOM 732 C C . SER A 1 90 ? 13.443 22.898 -13.190 1.00 92.25 90 SER A C 1
ATOM 734 O O . SER A 1 90 ? 12.463 23.147 -13.898 1.00 92.25 90 SER A O 1
ATOM 736 N N . LEU A 1 91 ? 14.012 21.686 -13.166 1.00 91.81 91 LEU A N 1
ATOM 737 C CA . LEU A 1 91 ? 13.520 20.548 -13.943 1.00 91.81 91 LEU A CA 1
ATOM 738 C C . LEU A 1 91 ? 12.090 20.170 -13.530 1.00 91.81 91 LEU A C 1
ATOM 740 O O . LEU A 1 91 ? 11.232 19.998 -14.394 1.00 91.81 91 LEU A O 1
ATOM 744 N N . ALA A 1 92 ? 11.804 20.099 -12.227 1.00 74.44 92 ALA A N 1
ATOM 745 C CA . ALA A 1 92 ? 10.478 19.753 -11.718 1.00 74.44 92 ALA A CA 1
ATOM 746 C C . ALA A 1 92 ? 9.416 20.772 -12.151 1.00 74.44 92 ALA A C 1
ATOM 748 O O . ALA A 1 92 ? 8.346 20.384 -12.616 1.00 74.44 92 ALA A O 1
ATOM 749 N N . THR A 1 93 ? 9.722 22.066 -12.031 1.00 87.56 93 THR A N 1
ATOM 750 C CA . THR A 1 93 ? 8.848 23.155 -12.489 1.00 87.56 93 THR A CA 1
ATOM 751 C C . THR A 1 93 ? 8.634 23.085 -13.997 1.00 87.56 93 THR A C 1
ATOM 753 O O . THR A 1 93 ? 7.496 23.082 -14.449 1.00 87.56 93 THR A O 1
ATOM 756 N N . SER A 1 94 ? 9.701 22.904 -14.777 1.00 90.00 94 SER A N 1
ATOM 757 C CA . SER A 1 94 ? 9.600 22.815 -16.239 1.00 90.00 94 SER A CA 1
ATOM 758 C C . SER A 1 94 ? 8.757 21.621 -16.704 1.00 90.00 94 SER A C 1
ATOM 760 O O . SER A 1 94 ? 8.021 21.727 -17.685 1.00 90.00 94 SER A O 1
ATOM 762 N N . ILE A 1 95 ? 8.835 20.484 -16.000 1.00 79.19 95 ILE A N 1
ATOM 763 C CA . ILE A 1 95 ? 8.010 19.308 -16.304 1.00 79.19 95 ILE A CA 1
ATOM 764 C C . ILE A 1 95 ? 6.530 19.569 -15.980 1.00 79.19 95 ILE A C 1
ATOM 766 O O . ILE A 1 95 ? 5.664 19.173 -16.765 1.00 79.19 95 ILE A O 1
ATOM 770 N N . LYS A 1 96 ? 6.239 20.244 -14.858 1.00 80.75 96 LYS A N 1
ATOM 771 C CA . LYS A 1 96 ? 4.872 20.636 -14.473 1.00 80.75 96 LYS A CA 1
ATOM 772 C C . LYS A 1 96 ? 4.252 21.602 -15.466 1.00 80.75 96 LYS A C 1
ATOM 774 O O . LYS A 1 96 ? 3.155 21.341 -15.947 1.00 80.75 96 LYS A O 1
ATOM 779 N N . ASP A 1 97 ? 4.961 22.683 -15.769 1.00 82.31 97 ASP A N 1
ATOM 780 C CA . ASP A 1 97 ? 4.461 23.770 -16.613 1.00 82.31 97 ASP A CA 1
ATOM 781 C C . ASP A 1 97 ? 4.231 23.294 -18.052 1.00 82.31 97 ASP A C 1
ATOM 783 O O . ASP A 1 97 ? 3.323 23.757 -18.737 1.00 82.31 97 ASP A O 1
ATOM 787 N N . GLY A 1 98 ? 5.025 22.321 -18.508 1.00 74.44 98 GLY A N 1
ATOM 788 C CA . GLY A 1 98 ? 4.823 21.664 -19.796 1.00 74.44 98 GLY A CA 1
ATOM 789 C C . GLY A 1 98 ? 3.705 20.618 -19.817 1.00 74.44 98 GLY A C 1
ATOM 790 O O . GLY A 1 98 ? 3.434 20.062 -20.880 1.00 74.44 98 GLY A O 1
ATOM 791 N N . HIS A 1 99 ? 3.072 20.323 -18.674 1.00 75.19 99 HIS A N 1
ATOM 792 C CA . HIS A 1 99 ? 2.033 19.297 -18.521 1.00 75.19 99 HIS A CA 1
ATOM 793 C C . HIS A 1 99 ? 2.420 17.937 -19.135 1.00 75.19 99 HIS A C 1
ATOM 795 O O . HIS A 1 99 ? 1.585 17.227 -19.695 1.00 75.19 99 HIS A O 1
ATOM 801 N N . TYR A 1 100 ? 3.701 17.559 -19.046 1.00 71.19 100 TYR A N 1
ATOM 802 C CA . TYR A 1 100 ? 4.210 16.348 -19.701 1.00 71.19 100 TYR A CA 1
ATOM 803 C C . TYR A 1 100 ? 3.812 15.050 -18.992 1.00 71.19 100 TYR A C 1
ATOM 805 O O . TYR A 1 100 ? 3.997 13.973 -19.551 1.00 71.19 100 TYR A O 1
ATOM 813 N N . THR A 1 101 ? 3.288 15.137 -17.769 1.00 60.88 101 THR A N 1
ATOM 814 C CA . THR A 1 101 ? 2.892 13.991 -16.948 1.00 60.88 101 THR A CA 1
ATOM 815 C C . THR A 1 101 ? 1.759 14.363 -15.995 1.00 60.88 101 THR A C 1
ATOM 817 O O . THR A 1 101 ? 1.627 15.518 -15.591 1.00 60.88 101 THR A O 1
ATOM 820 N N . THR A 1 102 ? 0.965 13.365 -15.612 1.00 57.47 102 THR A N 1
ATOM 821 C CA . THR A 1 102 ? -0.038 13.454 -14.541 1.00 57.47 102 THR A CA 1
ATOM 822 C C . THR A 1 102 ? 0.522 13.031 -13.179 1.00 57.47 102 THR A C 1
ATOM 824 O O . THR A 1 102 ? -0.142 13.216 -12.163 1.00 57.47 102 THR A O 1
ATOM 827 N N . LYS A 1 103 ? 1.744 12.474 -13.131 1.00 55.50 103 LYS A N 1
ATOM 828 C CA . LYS A 1 103 ? 2.420 12.088 -11.883 1.00 55.50 103 LYS A CA 1
ATOM 829 C C . LYS A 1 103 ? 2.776 13.330 -11.057 1.00 55.50 103 LYS A C 1
ATOM 831 O O . LYS A 1 103 ? 3.112 14.378 -11.608 1.00 55.50 103 LYS A O 1
ATOM 836 N N . ARG A 1 104 ? 2.789 13.207 -9.724 1.00 52.44 104 ARG A N 1
ATOM 837 C CA . ARG A 1 104 ? 3.314 14.263 -8.846 1.00 52.44 104 ARG A CA 1
ATOM 838 C C . ARG A 1 104 ? 4.803 14.475 -9.126 1.00 52.44 104 ARG A C 1
ATOM 840 O O . ARG A 1 104 ? 5.619 13.581 -8.908 1.00 52.44 104 ARG A O 1
ATOM 847 N N . VAL A 1 105 ? 5.157 15.688 -9.536 1.00 62.75 105 VAL A N 1
ATOM 848 C CA . VAL A 1 105 ? 6.549 16.097 -9.753 1.00 62.75 105 VAL A CA 1
ATOM 849 C C . VAL A 1 105 ? 6.961 17.048 -8.637 1.00 62.75 105 VAL A C 1
ATOM 851 O O . VAL A 1 105 ? 6.282 18.028 -8.366 1.00 62.75 105 VAL A O 1
ATOM 854 N N . ASP A 1 106 ? 8.057 16.799 -7.953 1.00 66.75 106 ASP A N 1
ATOM 855 C CA . ASP A 1 106 ? 8.728 17.776 -7.099 1.00 66.75 106 ASP A CA 1
ATOM 856 C C . ASP A 1 106 ? 10.213 17.419 -7.008 1.00 66.75 106 ASP A C 1
ATOM 858 O O . ASP A 1 106 ? 10.656 16.452 -7.622 1.00 66.75 106 ASP A O 1
ATOM 862 N N . ARG A 1 107 ? 11.007 18.202 -6.272 1.00 59.53 107 ARG A N 1
ATOM 863 C CA . ARG A 1 107 ? 12.458 17.978 -6.170 1.00 59.53 107 ARG A CA 1
ATOM 864 C C . ARG A 1 107 ? 12.846 16.562 -5.712 1.00 59.53 107 ARG A C 1
ATOM 866 O O . ARG A 1 107 ? 13.956 16.141 -6.009 1.00 59.53 107 ARG A O 1
ATOM 873 N N . GLY A 1 108 ? 11.968 15.863 -4.985 1.00 50.16 108 GLY A N 1
ATOM 874 C CA . GLY A 1 108 ? 12.194 14.502 -4.499 1.00 50.16 108 GLY A CA 1
ATOM 875 C C . GLY A 1 108 ? 11.707 13.409 -5.450 1.00 50.16 108 GLY A C 1
ATOM 876 O O . GLY A 1 108 ? 12.097 12.262 -5.281 1.00 50.16 108 GLY A O 1
ATOM 877 N N . THR A 1 109 ? 10.880 13.740 -6.447 1.00 60.62 109 THR A N 1
ATOM 878 C CA . THR A 1 109 ? 10.336 12.764 -7.414 1.00 60.62 109 THR A CA 1
ATOM 879 C C . THR A 1 109 ? 10.776 13.019 -8.858 1.00 60.62 109 THR A C 1
ATOM 881 O O . THR A 1 109 ? 10.534 12.193 -9.738 1.00 60.62 109 THR A O 1
ATOM 884 N N . VAL A 1 110 ? 11.420 14.159 -9.126 1.00 73.88 110 VAL A N 1
ATOM 885 C CA . VAL A 1 110 ? 11.764 14.614 -10.478 1.00 73.88 110 VAL A CA 1
ATOM 886 C C . VAL A 1 110 ? 12.731 13.683 -11.209 1.00 73.88 110 VAL A C 1
ATOM 888 O O . VAL A 1 110 ? 12.602 13.540 -12.420 1.00 73.88 110 VAL A O 1
ATOM 891 N N . SER A 1 111 ? 13.653 13.020 -10.508 1.00 67.31 111 SER A N 1
ATOM 892 C CA . SER A 1 111 ? 14.574 12.030 -11.085 1.00 67.31 111 SER A CA 1
ATOM 893 C C . SER A 1 111 ? 13.821 10.849 -11.693 1.00 67.31 111 SER A C 1
ATOM 895 O O . SER A 1 111 ? 13.998 10.553 -12.875 1.00 67.31 111 SER A O 1
ATOM 897 N N . HIS A 1 112 ? 12.907 10.252 -10.931 1.00 64.44 112 HIS A N 1
ATOM 898 C CA . HIS A 1 112 ? 12.052 9.154 -11.384 1.00 64.44 112 HIS A CA 1
ATOM 899 C C . HIS A 1 112 ? 11.152 9.570 -12.552 1.00 64.44 112 HIS A C 1
ATOM 901 O O . HIS A 1 112 ? 11.169 8.949 -13.612 1.00 64.44 112 HIS A O 1
ATOM 907 N N . VAL A 1 113 ? 10.422 10.680 -12.403 1.00 69.50 113 VAL A N 1
ATOM 908 C CA . VAL A 1 113 ? 9.504 11.176 -13.443 1.00 69.50 113 VAL A CA 1
ATOM 909 C C . VAL A 1 113 ? 10.242 11.485 -14.749 1.00 69.50 113 VAL A C 1
ATOM 911 O O . VAL A 1 113 ? 9.757 11.174 -15.835 1.00 69.50 113 VAL A O 1
ATOM 914 N N . CYS A 1 114 ? 11.416 12.104 -14.655 1.00 81.50 114 CYS A N 1
ATOM 915 C CA . CYS A 1 114 ? 12.245 12.437 -15.806 1.00 81.50 114 CYS A CA 1
ATOM 916 C C . CYS A 1 114 ? 12.755 11.182 -16.532 1.00 81.50 114 CYS A C 1
ATOM 918 O O . CYS A 1 114 ? 12.746 11.127 -17.763 1.00 81.50 114 CYS A O 1
ATOM 920 N N . THR A 1 115 ? 13.153 10.163 -15.771 1.00 80.25 115 THR A N 1
ATOM 921 C CA . THR A 1 115 ? 13.625 8.882 -16.308 1.00 80.25 115 THR A CA 1
ATOM 922 C C . THR A 1 115 ? 12.512 8.145 -17.043 1.00 80.25 115 THR A C 1
ATOM 924 O O . THR A 1 115 ? 12.722 7.698 -18.171 1.00 80.25 115 THR A O 1
ATOM 927 N N . ASP A 1 116 ? 11.307 8.116 -16.470 1.00 76.94 116 ASP A N 1
ATOM 928 C CA . ASP A 1 116 ? 10.124 7.532 -17.109 1.00 76.94 116 ASP A CA 1
ATOM 929 C C . ASP A 1 116 ? 9.812 8.208 -18.449 1.00 76.94 116 ASP A C 1
ATOM 931 O O . ASP A 1 116 ? 9.626 7.536 -19.464 1.00 76.94 116 ASP A O 1
ATOM 935 N N . LEU A 1 117 ? 9.811 9.547 -18.471 1.00 84.38 117 LEU A N 1
ATOM 936 C CA . LEU A 1 117 ? 9.595 10.322 -19.695 1.00 84.38 117 LEU A CA 1
ATOM 937 C C . LEU A 1 117 ? 10.663 10.010 -20.748 1.00 84.38 117 LEU A C 1
ATOM 939 O O . LEU A 1 117 ? 10.353 9.923 -21.938 1.00 84.38 117 LEU A O 1
ATOM 943 N N . PHE A 1 118 ? 11.919 9.824 -20.335 1.00 94.38 118 PHE A N 1
ATOM 944 C CA . PHE A 1 118 ? 12.988 9.486 -21.266 1.00 94.38 118 PHE A CA 1
ATOM 945 C C . PHE A 1 118 ? 12.809 8.083 -21.858 1.00 94.38 118 PHE A C 1
ATOM 947 O O . PHE A 1 118 ? 12.899 7.915 -23.077 1.00 94.38 118 PHE A O 1
ATOM 954 N N . MET A 1 119 ? 12.498 7.090 -21.025 1.00 83.25 119 MET A N 1
ATOM 955 C CA . MET A 1 119 ? 12.236 5.725 -21.484 1.00 83.25 119 MET A CA 1
ATOM 956 C C . MET A 1 119 ? 11.019 5.653 -22.415 1.00 83.25 119 MET A C 1
ATOM 958 O O . MET A 1 119 ? 11.085 4.992 -23.452 1.00 83.25 119 MET A O 1
ATOM 962 N N . GLU A 1 120 ? 9.939 6.384 -22.116 1.00 82.00 120 GLU A N 1
ATOM 963 C CA . GLU A 1 120 ? 8.762 6.487 -22.990 1.00 82.00 120 GLU A CA 1
ATOM 964 C C . GLU A 1 120 ? 9.127 7.083 -24.358 1.00 82.00 120 GLU A C 1
ATOM 966 O O . GLU A 1 120 ? 8.757 6.545 -25.405 1.00 82.00 120 GLU A O 1
ATOM 971 N N . ILE A 1 121 ? 9.919 8.159 -24.366 1.00 90.88 121 ILE A N 1
ATOM 972 C CA . ILE A 1 121 ? 10.415 8.788 -25.594 1.00 90.88 121 ILE A CA 1
ATOM 973 C C . ILE A 1 121 ? 11.229 7.799 -26.439 1.00 90.88 121 ILE A C 1
ATOM 975 O O . ILE A 1 121 ? 11.046 7.752 -27.660 1.00 90.88 121 ILE A O 1
ATOM 979 N N . ILE A 1 122 ? 12.114 7.012 -25.818 1.00 90.31 122 ILE A N 1
ATOM 980 C CA . ILE A 1 122 ? 12.907 5.994 -26.521 1.00 90.31 122 ILE A CA 1
ATOM 981 C C . ILE A 1 122 ? 11.993 4.888 -27.062 1.00 90.31 122 ILE A C 1
ATOM 983 O O . ILE A 1 122 ? 12.127 4.530 -28.230 1.00 90.31 122 ILE A O 1
ATOM 987 N N . SER A 1 123 ? 11.033 4.403 -26.270 1.00 84.00 123 SER A N 1
ATOM 988 C CA . SER A 1 123 ? 10.053 3.385 -26.679 1.00 84.00 123 SER A CA 1
ATOM 989 C C . SER A 1 123 ? 9.302 3.796 -27.948 1.00 84.00 123 SER A C 1
ATOM 991 O O . SER A 1 123 ? 9.348 3.117 -28.980 1.00 84.00 123 SER A O 1
ATOM 993 N N . VAL A 1 124 ? 8.691 4.984 -27.917 1.00 82.81 124 VAL A N 1
ATOM 994 C CA . VAL A 1 124 ? 7.940 5.532 -29.051 1.00 82.81 124 VAL A CA 1
ATOM 995 C C . VAL A 1 124 ? 8.849 5.712 -30.268 1.00 82.81 124 VAL A C 1
ATOM 997 O O . VAL A 1 124 ? 8.469 5.358 -31.387 1.00 82.81 124 VAL A O 1
ATOM 1000 N N . ALA A 1 125 ? 10.067 6.225 -30.070 1.00 88.75 125 ALA A N 1
ATOM 1001 C CA . ALA A 1 125 ? 11.017 6.430 -31.157 1.00 88.75 125 ALA A CA 1
ATOM 1002 C C . ALA A 1 125 ? 11.527 5.119 -31.770 1.00 88.75 125 ALA A C 1
ATOM 1004 O O . ALA A 1 125 ? 11.724 5.074 -32.983 1.00 88.75 125 ALA A O 1
ATOM 1005 N N . ALA A 1 126 ? 11.678 4.053 -30.982 1.00 86.56 126 ALA A N 1
ATOM 1006 C CA . ALA A 1 126 ? 12.038 2.714 -31.449 1.00 86.56 126 ALA A CA 1
ATOM 1007 C C . ALA A 1 126 ? 10.919 2.038 -32.269 1.00 86.56 126 ALA A C 1
ATOM 1009 O O . ALA A 1 126 ? 11.062 0.899 -32.709 1.00 86.56 126 ALA A O 1
ATOM 1010 N N . GLY A 1 127 ? 9.790 2.723 -32.490 1.00 72.44 127 GLY A N 1
ATOM 1011 C CA . GLY A 1 127 ? 8.653 2.176 -33.223 1.00 72.44 127 GLY A CA 1
ATOM 1012 C C . GLY A 1 127 ? 7.810 1.214 -32.392 1.00 72.44 127 GLY A C 1
ATOM 1013 O O . GLY A 1 127 ? 6.924 0.566 -32.950 1.00 72.44 127 GLY A O 1
ATOM 1014 N N . GLN A 1 128 ? 8.016 1.170 -31.072 1.00 63.53 128 GLN A N 1
ATOM 1015 C CA . GLN A 1 128 ? 7.122 0.503 -30.129 1.00 63.53 128 GLN A CA 1
ATOM 1016 C C . GLN A 1 128 ? 5.869 1.378 -29.952 1.00 63.53 128 GLN A C 1
ATOM 1018 O O . GLN A 1 128 ? 5.612 1.960 -28.905 1.00 63.53 128 GLN A O 1
ATOM 1023 N N . THR A 1 129 ? 5.100 1.565 -31.029 1.00 43.38 129 THR A N 1
ATOM 1024 C CA . THR A 1 129 ? 3.837 2.310 -30.976 1.00 43.38 129 THR A CA 1
ATOM 1025 C C . THR A 1 129 ? 2.687 1.361 -30.668 1.00 43.38 129 THR A C 1
ATOM 1027 O O . THR A 1 129 ? 2.483 0.329 -31.308 1.00 43.38 129 THR A O 1
ATOM 1030 N N . THR A 1 130 ? 1.915 1.737 -29.658 1.00 39.44 130 THR A N 1
ATOM 1031 C CA . THR A 1 130 ? 0.657 1.138 -29.225 1.00 39.44 130 THR A CA 1
ATOM 1032 C C . THR A 1 130 ? -0.354 1.052 -30.378 1.00 39.44 130 THR A C 1
ATOM 1034 O O . THR A 1 130 ? -1.147 1.956 -30.611 1.00 39.44 130 THR A O 1
ATOM 1037 N N . THR A 1 131 ? -0.385 -0.072 -31.099 1.00 29.22 131 THR A N 1
ATOM 1038 C CA . THR A 1 131 ? -1.530 -0.463 -31.941 1.00 29.22 131 THR A CA 1
ATOM 1039 C C . THR A 1 131 ? -1.926 -1.929 -31.727 1.00 29.22 131 THR A C 1
ATOM 1041 O O . THR A 1 131 ? -1.145 -2.794 -31.312 1.00 29.22 131 THR A O 1
ATOM 1044 N N . LYS A 1 132 ? -3.233 -2.156 -31.866 1.00 35.00 132 LYS A N 1
ATOM 1045 C CA . LYS A 1 132 ? -4.029 -3.284 -31.371 1.00 35.00 132 LYS A CA 1
ATOM 1046 C C . LYS A 1 132 ? -3.675 -4.629 -32.046 1.00 35.00 132 LYS A C 1
ATOM 1048 O O . LYS A 1 132 ? -3.482 -4.678 -33.251 1.00 35.00 132 LYS A O 1
ATOM 1053 N N . ASN A 1 133 ? -3.728 -5.698 -31.233 1.00 25.64 133 ASN A N 1
ATOM 1054 C CA . ASN A 1 133 ? -3.802 -7.152 -31.526 1.00 25.64 133 ASN A CA 1
ATOM 1055 C C . ASN A 1 133 ? -2.525 -8.000 -31.802 1.00 25.64 133 ASN A C 1
ATOM 1057 O O . ASN A 1 133 ? -1.880 -7.851 -32.827 1.00 25.64 133 ASN A O 1
ATOM 1061 N N . LYS A 1 134 ? -2.282 -8.948 -30.858 1.00 32.19 134 LYS A N 1
ATOM 1062 C CA . LYS A 1 134 ? -1.773 -10.357 -30.923 1.00 32.19 134 LYS A CA 1
ATOM 1063 C C . LYS A 1 134 ? -0.515 -10.640 -31.795 1.00 32.19 134 LYS A C 1
ATOM 1065 O O . LYS A 1 134 ? -0.601 -10.488 -32.999 1.00 32.19 134 LYS A O 1
ATOM 1070 N N . LYS A 1 135 ? 0.649 -11.141 -31.331 1.00 26.45 135 LYS A N 1
ATOM 1071 C CA . LYS A 1 135 ? 1.062 -11.996 -30.188 1.00 26.45 135 LYS A CA 1
ATOM 1072 C C . LYS A 1 135 ? 2.537 -11.718 -29.771 1.00 26.45 135 LYS A C 1
ATOM 1074 O O . LYS A 1 135 ? 3.350 -11.386 -30.622 1.00 26.45 135 LYS A O 1
ATOM 1079 N N . SER A 1 136 ? 2.803 -11.934 -28.473 1.00 30.30 136 SER A N 1
ATOM 1080 C CA . SER A 1 136 ? 4.074 -12.157 -27.733 1.00 30.30 136 SER A CA 1
ATOM 1081 C C . SER A 1 136 ? 5.178 -11.084 -27.720 1.00 30.30 136 SER A C 1
ATOM 1083 O O . SER A 1 136 ? 6.230 -11.266 -28.312 1.00 30.30 136 SER A O 1
ATOM 1085 N N . PHE A 1 137 ? 4.948 -10.015 -26.963 1.00 27.70 137 PHE A N 1
ATOM 1086 C CA . PHE A 1 137 ? 5.726 -9.585 -25.782 1.00 27.70 137 PHE A CA 1
ATOM 1087 C C . PHE A 1 137 ? 4.675 -8.986 -24.822 1.00 27.70 137 PHE A C 1
ATOM 1089 O O . PHE A 1 137 ? 3.652 -8.518 -25.342 1.00 27.70 137 PHE A O 1
ATOM 1096 N N . PRO A 1 138 ? 4.800 -9.067 -23.482 1.00 27.80 138 PRO A N 1
ATOM 1097 C CA . PRO A 1 138 ? 3.702 -8.721 -22.578 1.00 27.80 138 PRO A CA 1
ATOM 1098 C C . PRO A 1 138 ? 3.332 -7.244 -22.744 1.00 27.80 138 PRO A C 1
ATOM 1100 O O . PRO A 1 138 ? 4.013 -6.344 -22.266 1.00 27.80 138 PRO A O 1
ATOM 1103 N N . LYS A 1 139 ? 2.265 -6.991 -23.507 1.00 26.38 139 LYS A N 1
ATOM 1104 C CA . LYS A 1 139 ? 1.634 -5.683 -23.619 1.00 26.38 139 LYS A CA 1
ATOM 1105 C C . LYS A 1 139 ? 0.911 -5.458 -22.301 1.00 26.38 139 LYS A C 1
ATOM 1107 O O . LYS A 1 139 ? -0.041 -6.178 -22.015 1.00 26.38 139 LYS A O 1
ATOM 1112 N N . THR A 1 140 ? 1.304 -4.431 -21.561 1.00 33.22 140 THR A N 1
ATOM 1113 C CA . THR A 1 140 ? 0.460 -3.783 -20.558 1.00 33.22 140 THR A CA 1
ATOM 1114 C C . THR A 1 140 ? -0.722 -3.122 -21.276 1.00 33.22 140 THR A C 1
ATOM 1116 O O . THR A 1 140 ? -0.768 -1.923 -21.538 1.00 33.22 140 THR A O 1
ATOM 1119 N N . SER A 1 141 ? -1.705 -3.937 -21.669 1.00 28.06 141 SER A N 1
ATOM 1120 C CA . SER A 1 141 ? -3.087 -3.475 -21.647 1.00 28.06 141 SER A CA 1
ATOM 1121 C C . SER A 1 141 ? -3.475 -3.248 -20.191 1.00 28.06 141 SER A C 1
ATOM 1123 O O . SER A 1 141 ? -2.801 -3.713 -19.280 1.00 28.06 141 SER A O 1
ATOM 1125 N N . ARG A 1 142 ? -4.595 -2.581 -19.971 1.00 35.88 142 ARG A N 1
ATOM 1126 C CA . ARG A 1 142 ? -5.261 -2.394 -18.678 1.00 35.88 142 ARG A CA 1
ATOM 1127 C C . ARG A 1 142 ? -5.510 -3.656 -17.818 1.00 35.88 142 ARG A C 1
ATOM 1129 O O . ARG A 1 142 ? -6.229 -3.553 -16.842 1.00 35.88 142 ARG A O 1
ATOM 1136 N N . GLU A 1 143 ? -4.942 -4.816 -18.131 1.00 42.66 143 GLU A N 1
ATOM 1137 C CA . GLU A 1 143 ? -5.105 -6.067 -17.395 1.00 42.66 143 GLU A CA 1
ATOM 1138 C C . GLU A 1 14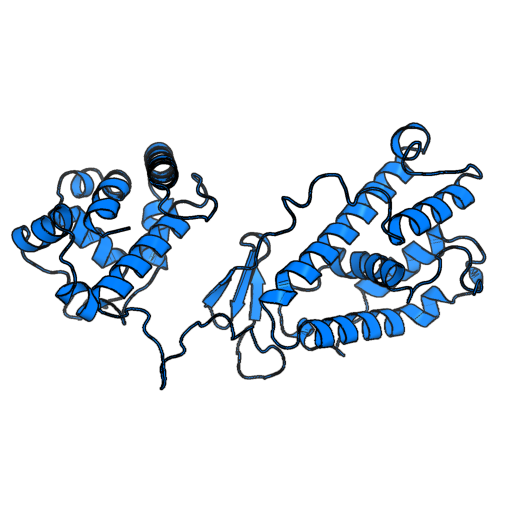3 ? -3.838 -6.927 -17.526 1.00 42.66 143 GLU A C 1
ATOM 1140 O O . GLU A 1 143 ? -3.663 -7.675 -18.484 1.00 42.66 143 GLU A O 1
ATOM 1145 N N . SER A 1 144 ? -2.955 -6.827 -16.542 1.00 52.81 144 SER A N 1
ATOM 1146 C CA . SER A 1 144 ? -2.414 -8.013 -15.877 1.00 52.81 144 SER A CA 1
ATOM 1147 C C . SER A 1 144 ? -2.061 -7.560 -14.475 1.00 52.81 144 SER A C 1
ATOM 1149 O O . SER A 1 144 ? -0.920 -7.197 -14.184 1.00 52.81 144 SER A O 1
ATOM 1151 N N . LYS A 1 145 ? -3.096 -7.475 -13.637 1.00 71.31 145 LYS A N 1
ATOM 1152 C CA . LYS A 1 145 ? -2.892 -7.374 -12.201 1.00 71.31 145 LYS A CA 1
ATOM 1153 C C . LYS A 1 145 ? -1.909 -8.482 -11.779 1.00 71.31 145 LYS A C 1
ATOM 1155 O O . LYS A 1 145 ? -1.915 -9.556 -12.382 1.00 71.31 145 LYS A O 1
ATOM 1160 N N . ILE A 1 146 ? -1.056 -8.216 -10.801 1.00 75.50 146 ILE A N 1
ATOM 1161 C CA . ILE A 1 146 ? -0.040 -9.151 -10.310 1.00 75.50 146 ILE A CA 1
ATOM 1162 C C . ILE A 1 146 ? -0.746 -10.417 -9.820 1.00 75.50 146 ILE A C 1
ATOM 1164 O O . ILE A 1 146 ? -1.618 -10.328 -8.953 1.00 75.50 146 ILE A O 1
ATOM 1168 N N . ASP A 1 147 ? -0.407 -11.583 -10.375 1.00 78.06 147 ASP A N 1
ATOM 1169 C CA . ASP A 1 147 ? -0.984 -12.851 -9.924 1.00 78.06 147 ASP A CA 1
ATOM 1170 C C . ASP A 1 147 ? -0.173 -13.428 -8.764 1.00 78.06 147 ASP A C 1
ATOM 1172 O O . ASP A 1 147 ? 0.800 -14.158 -8.941 1.00 78.06 147 ASP A O 1
ATOM 1176 N N . ILE A 1 148 ? -0.625 -13.100 -7.560 1.00 78.25 148 ILE A N 1
ATOM 1177 C CA . ILE A 1 148 ? -0.047 -13.549 -6.289 1.00 78.25 148 ILE A CA 1
ATOM 1178 C C . ILE A 1 148 ? -0.330 -15.020 -5.965 1.00 78.25 148 ILE A C 1
ATOM 1180 O O . ILE A 1 148 ? 0.226 -15.550 -5.009 1.00 78.25 148 ILE A O 1
ATOM 1184 N N . ARG A 1 149 ? -1.205 -15.690 -6.727 1.00 69.00 149 ARG A N 1
ATOM 1185 C CA . ARG A 1 149 ? -1.623 -17.081 -6.467 1.00 69.00 149 ARG A CA 1
ATOM 1186 C C . ARG A 1 149 ? -0.683 -18.096 -7.107 1.00 69.00 149 ARG A C 1
ATOM 1188 O O . ARG A 1 149 ? -0.804 -19.296 -6.872 1.00 69.00 149 ARG A O 1
ATOM 1195 N N . THR A 1 150 ? 0.208 -17.635 -7.980 1.00 55.53 150 THR A N 1
ATOM 1196 C CA . THR A 1 150 ? 1.149 -18.491 -8.698 1.00 55.53 150 THR A CA 1
ATOM 1197 C C . THR A 1 150 ? 2.545 -18.307 -8.121 1.00 55.53 150 THR A C 1
ATOM 1199 O O . THR A 1 150 ? 3.011 -17.181 -7.979 1.00 55.53 150 THR A O 1
ATOM 1202 N N . GLY A 1 151 ? 3.265 -19.403 -7.862 1.00 50.44 151 GLY A N 1
ATOM 1203 C CA . GLY A 1 151 ? 4.697 -19.371 -7.513 1.00 50.44 151 GLY A CA 1
ATOM 1204 C C . GLY A 1 151 ? 5.601 -18.984 -8.693 1.00 50.44 151 GLY A C 1
ATOM 1205 O O . GLY A 1 151 ? 6.711 -19.490 -8.819 1.00 50.44 151 GLY A O 1
ATOM 1206 N N . GLN A 1 152 ? 5.086 -18.175 -9.621 1.00 46.25 152 GLN A N 1
ATOM 1207 C CA . GLN A 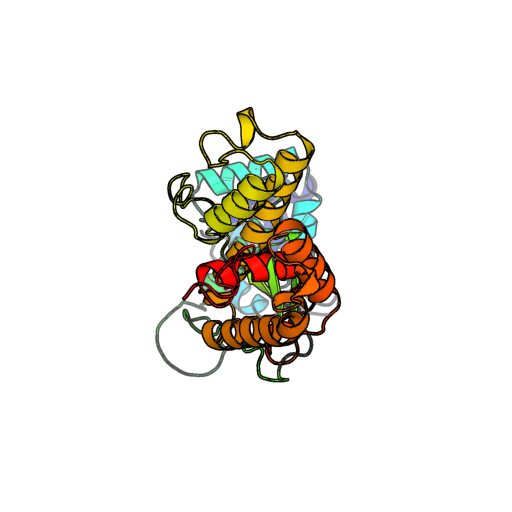1 152 ? 5.778 -17.724 -10.821 1.00 46.25 152 GLN A CA 1
ATOM 1208 C C . GLN A 1 152 ? 6.814 -16.638 -10.500 1.00 46.25 152 GLN A C 1
ATOM 1210 O O . GLN A 1 152 ? 7.795 -16.505 -11.230 1.00 46.25 152 GLN A O 1
ATOM 1215 N N . HIS A 1 153 ? 6.592 -15.889 -9.421 1.00 54.50 153 HIS A N 1
ATOM 1216 C CA . HIS A 1 153 ? 7.448 -14.796 -8.978 1.00 54.50 153 HIS A CA 1
ATOM 1217 C C . HIS A 1 153 ? 8.426 -15.279 -7.906 1.00 54.50 153 HIS A C 1
ATOM 1219 O O . HIS A 1 153 ? 8.047 -16.016 -6.996 1.00 54.50 153 HIS A O 1
ATOM 1225 N N . GLN A 1 154 ? 9.690 -14.878 -8.030 1.00 51.41 154 GLN A N 1
ATOM 1226 C CA . GLN A 1 154 ? 10.733 -15.149 -7.039 1.00 51.41 154 GLN A CA 1
ATOM 1227 C C . GLN A 1 154 ? 10.640 -14.187 -5.855 1.00 51.41 154 GLN A C 1
ATOM 1229 O O . GLN A 1 154 ? 11.007 -14.564 -4.744 1.00 51.41 154 GLN A O 1
ATOM 1234 N N . SER A 1 155 ? 10.167 -12.958 -6.085 1.00 57.25 155 SER A N 1
ATOM 1235 C CA . SER A 1 155 ? 9.889 -11.995 -5.020 1.00 57.25 155 SER A CA 1
ATOM 1236 C C . SER A 1 155 ? 8.745 -11.051 -5.374 1.00 57.25 155 SER A C 1
ATOM 1238 O O . SER A 1 155 ? 8.645 -10.551 -6.498 1.00 57.25 155 SER A O 1
ATOM 1240 N N . ILE A 1 156 ? 7.889 -10.780 -4.388 1.00 76.06 156 ILE A N 1
ATOM 1241 C CA . ILE A 1 156 ? 6.853 -9.753 -4.463 1.00 76.06 156 ILE A CA 1
ATOM 1242 C C . ILE A 1 156 ? 6.921 -8.957 -3.161 1.00 76.06 156 ILE A C 1
ATOM 1244 O O . ILE A 1 156 ? 6.666 -9.504 -2.101 1.00 76.06 156 ILE A O 1
ATOM 1248 N N . GLU A 1 157 ? 7.276 -7.677 -3.219 1.00 75.50 157 GLU A N 1
ATOM 1249 C CA . GLU A 1 157 ? 7.486 -6.837 -2.035 1.00 75.50 157 GLU A CA 1
ATOM 1250 C C . GLU A 1 157 ? 6.678 -5.545 -2.129 1.00 75.50 157 GLU A C 1
ATOM 1252 O O . GLU A 1 157 ? 6.725 -4.835 -3.134 1.00 75.50 157 GLU A O 1
ATOM 1257 N N . TYR A 1 158 ? 5.985 -5.177 -1.056 1.00 79.44 158 TYR A N 1
ATOM 1258 C CA . TYR A 1 158 ? 5.390 -3.854 -0.940 1.00 79.44 158 TYR A CA 1
ATOM 1259 C C . TYR A 1 158 ? 6.392 -2.833 -0.381 1.00 79.44 158 TYR A C 1
ATOM 1261 O O . TYR A 1 158 ? 6.851 -2.935 0.757 1.00 79.44 158 TYR A O 1
ATOM 1269 N N . ILE A 1 159 ? 6.684 -1.786 -1.160 1.00 76.69 159 ILE A N 1
ATOM 1270 C CA . ILE A 1 159 ? 7.575 -0.693 -0.757 1.00 76.69 159 ILE A CA 1
ATOM 1271 C C . ILE A 1 159 ? 6.736 0.541 -0.424 1.00 76.69 159 ILE A C 1
ATOM 1273 O O . ILE A 1 159 ? 6.453 1.382 -1.286 1.00 76.69 159 ILE A O 1
ATOM 1277 N N . LYS A 1 160 ? 6.367 0.662 0.857 1.00 67.94 160 LYS A N 1
ATOM 1278 C CA . LYS A 1 160 ? 5.470 1.712 1.371 1.00 67.94 160 LYS A CA 1
ATOM 1279 C C . LYS A 1 160 ? 5.905 3.129 1.009 1.00 67.94 160 LYS A C 1
ATOM 1281 O O . LYS A 1 160 ? 5.101 3.899 0.499 1.00 67.94 160 LYS A O 1
ATOM 1286 N N . ASP A 1 161 ? 7.180 3.464 1.187 1.00 68.56 161 ASP A N 1
ATOM 1287 C CA . ASP A 1 161 ? 7.678 4.828 0.943 1.00 68.56 161 ASP A CA 1
ATOM 1288 C C . ASP A 1 161 ? 7.607 5.253 -0.533 1.00 68.56 161 ASP A C 1
ATOM 1290 O O . ASP A 1 161 ? 7.642 6.443 -0.847 1.00 68.56 161 ASP A O 1
ATOM 1294 N N . LYS A 1 162 ? 7.503 4.280 -1.445 1.00 68.00 162 LYS A N 1
ATOM 1295 C CA . LYS A 1 162 ? 7.409 4.503 -2.890 1.00 68.00 162 LYS A CA 1
ATOM 1296 C C . LYS A 1 162 ? 5.996 4.297 -3.438 1.00 68.00 162 LYS A C 1
ATOM 1298 O O . LYS A 1 162 ? 5.772 4.634 -4.597 1.00 68.00 162 LYS A O 1
ATOM 1303 N N . ASN A 1 163 ? 5.060 3.771 -2.639 1.00 71.12 163 ASN A N 1
ATOM 1304 C CA . ASN A 1 163 ? 3.744 3.307 -3.090 1.00 71.12 163 ASN A CA 1
ATOM 1305 C C . ASN A 1 163 ? 3.845 2.389 -4.322 1.00 71.12 163 ASN A C 1
ATOM 1307 O O . ASN A 1 163 ? 3.185 2.610 -5.338 1.00 71.12 163 ASN A O 1
ATOM 1311 N N . VAL A 1 164 ? 4.711 1.375 -4.251 1.00 77.94 164 VAL A N 1
ATOM 1312 C CA . VAL A 1 164 ? 4.865 0.378 -5.322 1.00 77.94 164 VAL A CA 1
ATOM 1313 C C . VAL A 1 164 ? 4.817 -1.035 -4.760 1.00 77.94 164 VAL A C 1
ATOM 1315 O O . VAL A 1 164 ? 5.267 -1.276 -3.639 1.00 77.94 164 VAL A O 1
ATOM 1318 N N . ILE A 1 165 ? 4.328 -1.972 -5.566 1.00 76.88 165 ILE A N 1
ATOM 1319 C CA . ILE A 1 165 ? 4.601 -3.399 -5.395 1.00 76.88 165 ILE A CA 1
ATOM 1320 C C . ILE A 1 165 ? 5.741 -3.749 -6.334 1.00 76.88 165 ILE A C 1
ATOM 1322 O O . ILE A 1 165 ? 5.617 -3.606 -7.547 1.00 76.88 165 ILE A O 1
ATOM 1326 N N . ARG A 1 166 ? 6.864 -4.187 -5.790 1.00 77.75 166 ARG A N 1
ATOM 1327 C CA . ARG A 1 166 ? 7.994 -4.671 -6.563 1.00 77.75 166 ARG A CA 1
ATOM 1328 C C . ARG A 1 166 ? 7.828 -6.157 -6.828 1.00 77.75 166 ARG A C 1
ATOM 1330 O O . ARG A 1 166 ? 7.808 -6.932 -5.884 1.00 77.75 166 ARG A O 1
ATOM 1337 N N . VAL A 1 167 ? 7.755 -6.546 -8.092 1.00 74.19 167 VAL A N 1
ATOM 1338 C CA . VAL A 1 167 ? 7.684 -7.946 -8.527 1.00 74.19 167 VAL A CA 1
ATOM 1339 C C . VAL A 1 167 ? 8.956 -8.268 -9.289 1.00 74.19 167 VAL A C 1
ATOM 1341 O O . VAL A 1 167 ? 9.225 -7.634 -10.307 1.00 74.19 167 VAL A O 1
ATOM 1344 N N . 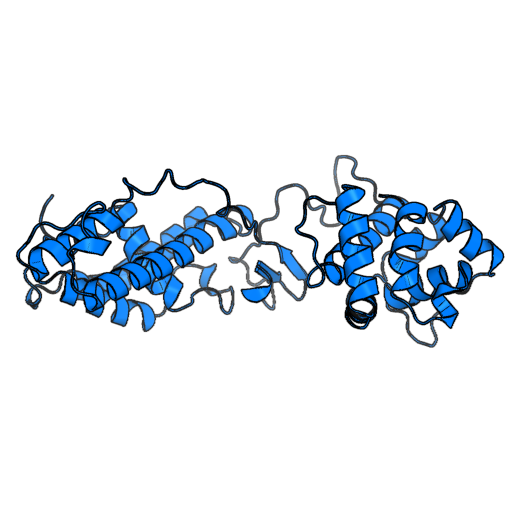ASP A 1 168 ? 9.761 -9.209 -8.798 1.00 65.44 168 ASP A N 1
ATOM 1345 C CA . ASP A 1 168 ? 11.004 -9.650 -9.449 1.00 65.44 168 ASP A CA 1
ATOM 1346 C C . ASP A 1 168 ? 11.929 -8.477 -9.860 1.00 65.44 168 ASP A C 1
ATOM 1348 O O . ASP A 1 168 ? 12.549 -8.469 -10.923 1.00 65.44 168 ASP A O 1
ATOM 1352 N N . GLY A 1 169 ? 11.991 -7.435 -9.020 1.00 57.94 169 GLY A N 1
ATOM 1353 C CA . GLY A 1 169 ? 12.780 -6.219 -9.263 1.00 57.94 169 GLY A CA 1
ATOM 1354 C C . GLY A 1 169 ? 12.079 -5.113 -10.068 1.00 57.94 169 GLY A C 1
ATOM 1355 O O . GLY A 1 169 ? 12.629 -4.017 -10.187 1.00 57.94 169 GLY A O 1
ATOM 1356 N N . VAL A 1 170 ? 10.865 -5.350 -10.570 1.00 64.38 170 VAL A N 1
ATOM 1357 C CA . VAL A 1 170 ? 10.067 -4.384 -11.340 1.00 64.38 170 VAL A CA 1
ATOM 1358 C C . VAL A 1 170 ? 9.055 -3.683 -10.438 1.00 64.38 170 VAL A C 1
ATOM 1360 O O . VAL A 1 170 ? 8.227 -4.328 -9.805 1.00 64.38 170 VAL A O 1
ATOM 1363 N N . ASP A 1 171 ? 9.098 -2.351 -10.388 1.00 76.25 171 ASP A N 1
ATOM 1364 C CA . ASP A 1 171 ? 8.166 -1.551 -9.588 1.00 76.25 171 ASP A CA 1
ATOM 1365 C C . ASP A 1 171 ? 6.811 -1.403 -10.311 1.00 76.25 171 ASP A C 1
ATOM 1367 O O . ASP A 1 171 ? 6.732 -0.823 -11.396 1.00 76.25 171 ASP A O 1
ATOM 1371 N N . HIS A 1 172 ? 5.734 -1.866 -9.679 1.00 69.12 172 HIS A N 1
ATOM 1372 C CA . HIS A 1 172 ? 4.348 -1.643 -10.086 1.00 69.12 172 HIS A CA 1
ATOM 1373 C C . HIS A 1 172 ? 3.733 -0.541 -9.217 1.00 69.12 172 HIS A C 1
ATOM 1375 O O . HIS A 1 172 ? 3.510 -0.764 -8.024 1.00 69.12 172 HIS A O 1
ATOM 1381 N N . PRO A 1 173 ? 3.467 0.656 -9.770 1.00 68.38 173 PRO A N 1
ATOM 1382 C CA . PRO A 1 173 ? 2.846 1.738 -9.023 1.00 68.38 173 PRO A CA 1
ATOM 1383 C C . PRO A 1 173 ? 1.467 1.346 -8.515 1.00 68.38 173 PRO A C 1
ATOM 1385 O O . PRO A 1 173 ? 0.638 0.841 -9.268 1.00 68.38 173 PRO A O 1
ATOM 1388 N N . ILE A 1 174 ? 1.229 1.646 -7.250 1.00 66.12 174 ILE A N 1
ATOM 1389 C CA . ILE A 1 174 ? -0.081 1.578 -6.628 1.00 66.12 174 ILE A CA 1
ATOM 1390 C C . ILE A 1 174 ? -0.753 2.941 -6.816 1.00 66.12 174 ILE A C 1
ATOM 1392 O O . ILE A 1 174 ? -0.115 3.979 -6.605 1.00 66.12 174 ILE A O 1
ATOM 1396 N N . SER A 1 175 ? -2.027 2.960 -7.221 1.00 58.03 175 SER A N 1
ATOM 1397 C CA . SER A 1 175 ? -2.758 4.223 -7.367 1.00 58.03 175 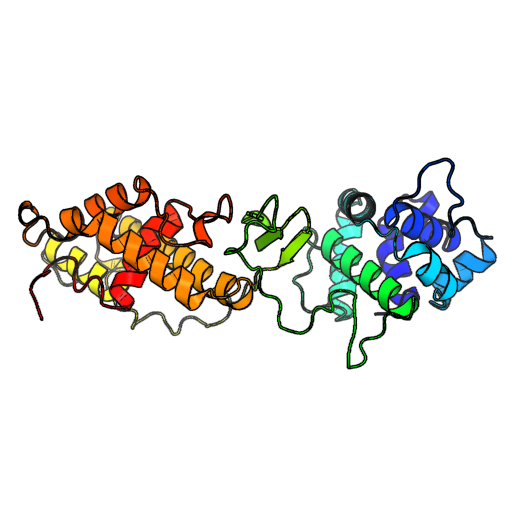SER A CA 1
ATOM 1398 C C . SER A 1 175 ? -2.876 4.907 -5.995 1.00 58.03 175 SER A C 1
ATOM 1400 O O . SER A 1 175 ? -3.381 4.298 -5.054 1.00 58.03 175 SER A O 1
ATOM 1402 N N . PRO A 1 176 ? -2.437 6.169 -5.836 1.00 52.62 176 PRO A N 1
ATOM 1403 C CA . PRO A 1 176 ? -2.558 6.902 -4.577 1.00 52.62 176 PRO A CA 1
ATOM 1404 C C . PRO A 1 176 ? -3.988 7.416 -4.321 1.00 52.62 176 PRO A C 1
ATOM 1406 O O . PRO A 1 176 ? -4.165 8.286 -3.469 1.00 52.62 176 PRO A O 1
ATOM 1409 N N . GLU A 1 177 ? -4.991 6.942 -5.069 1.00 45.03 177 GLU A N 1
ATOM 1410 C CA . GLU A 1 177 ? -6.379 7.423 -5.067 1.00 45.03 177 GLU A CA 1
ATOM 1411 C C . GLU A 1 177 ? -7.124 7.085 -3.766 1.00 45.03 177 GLU A C 1
ATOM 1413 O O . GLU A 1 177 ? -8.065 6.318 -3.737 1.00 45.03 177 GLU A O 1
ATOM 1418 N N . LEU A 1 178 ? -6.731 7.725 -2.667 1.00 42.84 178 LEU A N 1
ATOM 1419 C CA . LEU A 1 178 ? -7.630 8.113 -1.575 1.00 42.84 178 LEU A CA 1
ATOM 1420 C C . LEU A 1 178 ? -7.259 9.509 -1.045 1.00 42.84 178 LEU A C 1
ATOM 1422 O O . LEU A 1 178 ? -7.371 9.788 0.146 1.00 42.84 178 LEU A O 1
ATOM 1426 N N . ALA A 1 179 ? -6.776 10.402 -1.914 1.00 36.88 179 ALA A N 1
ATOM 1427 C CA . ALA A 1 179 ? -6.469 11.779 -1.520 1.00 36.88 179 ALA A CA 1
ATOM 1428 C C . ALA A 1 179 ? -7.551 12.801 -1.908 1.00 36.88 179 ALA A C 1
ATOM 1430 O O . ALA A 1 179 ? -7.452 13.937 -1.452 1.00 36.88 179 ALA A O 1
ATOM 1431 N N . ASP A 1 180 ? -8.563 12.433 -2.708 1.00 32.31 180 ASP A N 1
ATOM 1432 C CA . ASP A 1 180 ? -9.558 13.407 -3.194 1.00 32.31 180 ASP A CA 1
ATOM 1433 C C . ASP A 1 180 ? -11.005 12.887 -3.282 1.00 32.31 180 ASP A C 1
ATOM 1435 O O . ASP A 1 180 ? -11.841 13.450 -3.986 1.00 32.31 180 ASP A O 1
ATOM 1439 N N . GLU A 1 181 ? -11.355 11.865 -2.497 1.00 32.84 181 GLU A N 1
ATOM 1440 C CA . GLU A 1 181 ? -12.717 11.835 -1.964 1.00 32.84 181 GLU A CA 1
ATOM 1441 C C . GLU A 1 181 ? -12.690 12.711 -0.716 1.00 32.84 181 GLU A C 1
ATOM 1443 O O . GLU A 1 181 ? -12.105 12.358 0.306 1.00 32.84 181 GLU A O 1
ATOM 1448 N N . GLY A 1 182 ? -13.202 13.933 -0.871 1.00 31.81 182 GLY A N 1
ATOM 1449 C CA . GLY A 1 182 ? -13.106 15.000 0.116 1.00 31.81 182 GLY A CA 1
ATOM 1450 C C . GLY A 1 182 ? -13.673 14.650 1.506 1.00 31.81 182 GLY A C 1
ATOM 1451 O O . GLY A 1 182 ? -14.069 13.522 1.785 1.00 31.81 182 GLY A O 1
ATOM 1452 N N . PRO A 1 183 ? -13.788 15.637 2.411 1.00 31.03 183 PRO A N 1
ATOM 1453 C CA . PRO A 1 183 ? -14.244 15.461 3.800 1.00 31.03 183 PRO A CA 1
ATOM 1454 C C . PRO A 1 183 ? -15.697 14.943 3.989 1.00 31.03 183 PRO A C 1
ATOM 1456 O O . PRO A 1 183 ? -16.269 15.109 5.062 1.00 31.03 183 PRO A O 1
ATOM 1459 N N . ASN A 1 184 ? -16.306 14.299 2.987 1.00 33.00 184 ASN A N 1
ATOM 1460 C CA . ASN A 1 184 ? -17.723 13.940 2.905 1.00 33.00 184 ASN A CA 1
ATOM 1461 C C . ASN A 1 184 ? -18.059 12.437 3.035 1.00 33.00 184 ASN A C 1
ATOM 1463 O O . ASN A 1 184 ? -19.220 12.082 2.877 1.00 33.00 184 ASN A O 1
ATOM 1467 N N . ILE A 1 185 ? -17.111 11.562 3.402 1.00 37.56 185 ILE A N 1
ATOM 1468 C CA . ILE A 1 185 ? -17.412 10.197 3.925 1.00 37.56 185 ILE A CA 1
ATOM 1469 C C . ILE A 1 185 ? -17.203 10.159 5.454 1.00 37.56 185 ILE A C 1
ATOM 1471 O O . ILE A 1 185 ? -17.006 9.127 6.092 1.00 37.56 185 ILE A O 1
ATOM 1475 N N . ALA A 1 186 ? -17.177 11.326 6.101 1.00 41.53 186 ALA A N 1
ATOM 1476 C CA . ALA A 1 186 ? -16.730 11.423 7.482 1.00 41.53 186 ALA A CA 1
ATOM 1477 C C . ALA A 1 186 ? -17.782 10.996 8.526 1.00 41.53 186 ALA A C 1
ATOM 1479 O O . ALA A 1 186 ? -17.366 10.687 9.643 1.00 41.53 186 ALA A O 1
ATOM 1480 N N . SER A 1 187 ? -19.079 10.907 8.208 1.00 42.19 187 SER A N 1
ATOM 1481 C CA . SER A 1 187 ? -20.125 10.703 9.230 1.00 42.19 187 SER A CA 1
ATOM 1482 C C . SER A 1 187 ? -20.813 9.331 9.272 1.00 42.19 187 SER A C 1
ATOM 1484 O O . SER A 1 187 ? -21.442 9.058 10.286 1.00 42.19 187 SER A O 1
ATOM 1486 N N . ASP A 1 188 ? -20.676 8.463 8.259 1.00 58.16 188 ASP A N 1
ATOM 1487 C CA . ASP A 1 188 ? -21.541 7.265 8.115 1.00 58.16 188 ASP A CA 1
ATOM 1488 C C . ASP A 1 188 ? -20.807 5.913 8.038 1.00 58.16 188 ASP A C 1
ATOM 1490 O O . ASP A 1 188 ? -21.394 4.899 7.667 1.00 58.16 188 ASP A O 1
ATOM 1494 N N . LEU A 1 189 ? -19.525 5.850 8.408 1.00 77.25 189 LEU A N 1
ATOM 1495 C CA . LEU A 1 189 ? -18.806 4.571 8.430 1.00 77.25 189 LEU A CA 1
ATOM 1496 C C . LEU A 1 189 ? -19.116 3.789 9.726 1.00 77.25 189 LEU A C 1
ATOM 1498 O O . LEU A 1 189 ? -18.810 4.304 10.811 1.00 77.25 189 LEU A O 1
ATOM 1502 N N . PRO A 1 190 ? -19.674 2.558 9.651 1.00 91.06 190 PRO A N 1
ATOM 1503 C CA . PRO A 1 190 ? -20.111 1.782 10.818 1.00 91.06 190 PRO A CA 1
ATOM 1504 C C . PRO A 1 190 ? -19.061 1.626 11.926 1.00 91.06 190 PRO A C 1
ATOM 1506 O O . PRO A 1 190 ? -19.397 1.724 13.108 1.00 91.06 190 PRO A O 1
ATOM 1509 N N . TYR A 1 191 ? -17.778 1.479 11.577 1.00 94.25 191 TYR A N 1
ATOM 1510 C CA . TYR A 1 191 ? -16.707 1.359 12.570 1.00 94.25 191 TYR A CA 1
ATOM 1511 C C . TYR A 1 191 ? -16.606 2.577 13.505 1.00 94.25 191 TYR A C 1
ATOM 1513 O O . TYR A 1 191 ? -16.297 2.419 14.687 1.00 94.25 191 TYR A O 1
ATOM 1521 N N . LYS A 1 192 ? -16.895 3.800 13.028 1.00 93.56 192 LYS A N 1
ATOM 1522 C CA . LYS A 1 192 ? -16.882 4.998 13.887 1.00 93.56 192 LYS A CA 1
ATOM 1523 C C . LYS A 1 192 ? -18.000 4.942 14.913 1.00 93.56 192 LYS A C 1
ATOM 1525 O O . LYS A 1 192 ? -17.756 5.242 16.079 1.00 93.56 192 LYS A O 1
ATOM 1530 N N . SER A 1 193 ? -19.191 4.522 14.493 1.00 92.69 193 SER A N 1
ATOM 1531 C CA . SER A 1 193 ? -20.333 4.315 15.387 1.00 92.69 193 SER A CA 1
ATOM 1532 C C . SER A 1 193 ? -20.009 3.277 16.459 1.00 92.69 193 SER A C 1
ATOM 1534 O O . SER A 1 193 ? -20.228 3.545 17.639 1.00 92.69 193 SER A O 1
ATOM 1536 N N . ALA A 1 194 ? -19.374 2.165 16.081 1.00 95.44 194 ALA A N 1
ATOM 1537 C CA . ALA A 1 194 ? -18.925 1.144 17.024 1.00 95.44 194 ALA A CA 1
ATOM 1538 C C . ALA A 1 194 ? -17.863 1.681 18.011 1.00 95.44 194 ALA A C 1
ATOM 1540 O O . ALA A 1 194 ? -17.900 1.389 19.205 1.00 95.44 194 ALA A O 1
ATOM 1541 N N . LEU A 1 195 ? -16.940 2.542 17.562 1.00 96.88 195 LEU A N 1
ATOM 1542 C CA . LEU A 1 195 ? -15.996 3.223 18.459 1.00 96.88 195 LEU A CA 1
ATOM 1543 C C . LEU A 1 195 ? -16.703 4.194 19.418 1.00 96.88 195 LEU A C 1
ATOM 1545 O O . LEU A 1 195 ? -16.365 4.250 20.602 1.00 96.88 195 LEU A O 1
ATOM 1549 N N . TYR A 1 196 ? -17.681 4.963 18.937 1.00 95.88 196 TYR A N 1
ATOM 1550 C CA . TYR A 1 196 ? -18.464 5.868 19.780 1.00 95.88 196 TYR A CA 1
ATOM 1551 C C . TYR A 1 196 ? -19.294 5.121 20.824 1.00 95.88 196 TYR A C 1
ATOM 1553 O O . TYR A 1 196 ? -19.427 5.608 21.948 1.00 95.88 196 TYR A O 1
ATOM 1561 N N . GLU A 1 197 ? -19.798 3.935 20.491 1.00 95.69 197 GLU A N 1
ATOM 1562 C CA . GLU A 1 197 ? -20.476 3.037 21.422 1.00 95.69 197 GLU A CA 1
ATOM 1563 C C . GLU A 1 197 ? -19.537 2.616 22.564 1.00 95.69 197 GLU A C 1
ATOM 1565 O O . GLU A 1 197 ? -19.844 2.859 23.735 1.00 95.69 197 GLU A O 1
ATOM 1570 N N . ILE A 1 198 ? -18.334 2.125 22.232 1.00 97.44 198 ILE A N 1
ATOM 1571 C CA . ILE A 1 198 ? -17.289 1.788 23.216 1.00 97.44 198 ILE A CA 1
ATOM 1572 C C . ILE A 1 198 ? -17.028 2.964 24.160 1.00 97.44 198 ILE A C 1
ATOM 1574 O O . ILE A 1 198 ? -16.981 2.802 25.383 1.00 97.44 198 ILE A O 1
ATOM 1578 N N . TYR A 1 199 ? -16.822 4.164 23.610 1.00 97.31 199 TYR A N 1
ATOM 1579 C CA . TYR A 1 199 ? -16.514 5.336 24.429 1.00 97.31 199 TYR A CA 1
ATOM 1580 C C . TYR A 1 199 ? -17.706 5.797 25.257 1.00 97.31 199 TYR A C 1
ATOM 1582 O O . TYR A 1 199 ? -17.506 6.271 26.374 1.00 97.31 199 TYR A O 1
ATOM 1590 N N . THR A 1 200 ? -18.924 5.624 24.745 1.00 96.44 200 THR A N 1
ATOM 1591 C CA . THR A 1 200 ? -20.150 5.949 25.471 1.00 96.44 200 THR A CA 1
ATOM 1592 C C . THR A 1 200 ? -20.284 5.101 26.726 1.00 96.44 200 THR A C 1
ATOM 1594 O O . THR A 1 200 ? -20.468 5.654 27.812 1.00 96.44 200 THR A O 1
ATOM 1597 N N . ILE A 1 201 ? -20.110 3.783 26.599 1.00 96.12 201 ILE A N 1
ATOM 1598 C CA . ILE A 1 201 ? -20.135 2.860 27.739 1.00 96.12 201 ILE A CA 1
ATOM 1599 C C . ILE A 1 201 ? -18.993 3.169 28.706 1.00 96.12 201 ILE A C 1
ATOM 1601 O O . ILE A 1 201 ? -19.219 3.338 29.903 1.00 96.12 201 ILE A O 1
ATOM 1605 N N . LYS A 1 202 ? -17.769 3.334 28.192 1.00 95.62 202 LYS A N 1
ATOM 1606 C CA . LYS A 1 202 ? -16.583 3.569 29.026 1.00 95.62 202 LYS A CA 1
ATOM 1607 C C . LYS A 1 202 ? -16.649 4.867 29.834 1.00 95.62 202 LYS A C 1
ATOM 1609 O O . LYS A 1 202 ? -16.100 4.924 30.932 1.00 95.62 202 LYS A O 1
ATOM 1614 N N . LEU A 1 203 ? -17.251 5.918 29.279 1.00 95.81 203 LEU A N 1
ATOM 1615 C CA . LEU A 1 203 ? -17.345 7.231 29.923 1.00 95.81 203 LEU A CA 1
ATOM 1616 C C . LEU A 1 203 ? -18.669 7.442 30.669 1.00 95.81 203 LEU A C 1
ATOM 1618 O O . LEU A 1 203 ? -18.807 8.459 31.348 1.00 95.81 203 LEU A O 1
ATOM 1622 N N . GLY A 1 204 ? -19.645 6.538 30.528 1.00 95.81 204 GLY A N 1
ATOM 1623 C CA . GLY A 1 204 ? -21.000 6.722 31.059 1.00 95.81 204 GLY A CA 1
ATOM 1624 C C . GLY A 1 204 ? -21.721 7.942 30.469 1.00 95.81 204 GLY A C 1
ATOM 1625 O O . GLY A 1 204 ? -22.613 8.508 31.099 1.00 95.81 204 GLY A O 1
ATOM 1626 N N . LYS A 1 205 ? -21.305 8.396 29.282 1.00 95.06 205 LYS A N 1
ATOM 1627 C CA . LYS A 1 205 ? -21.787 9.617 28.627 1.00 95.06 205 LYS A CA 1
ATOM 1628 C C . LYS A 1 205 ? -21.784 9.422 27.120 1.00 95.06 205 LYS A C 1
ATOM 1630 O O . LYS A 1 205 ? -20.776 8.997 26.575 1.00 95.06 205 LYS A O 1
ATOM 1635 N N . LYS A 1 206 ? -22.867 9.815 26.444 1.00 96.00 206 LYS A N 1
ATOM 1636 C CA . LYS A 1 206 ? -22.992 9.715 24.982 1.00 96.00 206 LYS A CA 1
ATOM 1637 C C . LYS A 1 206 ? -21.854 10.449 24.260 1.00 96.00 206 LYS A C 1
ATOM 1639 O O . LYS A 1 206 ? -21.740 11.671 24.368 1.00 96.00 206 LYS A O 1
ATOM 1644 N N . ILE A 1 207 ? -21.065 9.699 23.497 1.00 95.81 207 ILE A N 1
ATOM 1645 C CA . ILE A 1 207 ? -20.023 10.191 22.593 1.00 95.81 207 ILE A CA 1
ATOM 1646 C C . ILE A 1 207 ? -20.492 10.040 21.142 1.00 95.81 207 ILE A C 1
ATOM 1648 O O . ILE A 1 207 ? -21.189 9.089 20.807 1.00 95.81 207 ILE A O 1
ATOM 1652 N N . ASN A 1 208 ? -20.149 11.003 20.292 1.00 93.62 208 ASN A N 1
ATOM 1653 C CA . ASN A 1 208 ? -20.383 11.006 18.849 1.00 93.62 208 ASN A CA 1
ATOM 1654 C C . ASN A 1 208 ? -19.369 11.933 18.155 1.00 93.62 208 ASN A C 1
ATOM 1656 O O . ASN A 1 208 ? -18.548 12.568 18.817 1.00 93.62 208 ASN A O 1
ATOM 1660 N N . ASP A 1 209 ? -19.445 12.061 16.832 1.00 89.38 209 ASP A N 1
ATOM 1661 C CA . ASP A 1 209 ? -18.525 12.897 16.049 1.00 89.38 209 ASP A CA 1
ATOM 1662 C C . ASP A 1 209 ? -18.453 14.363 16.529 1.00 89.38 209 ASP A C 1
ATOM 1664 O O . ASP A 1 209 ? -17.370 14.935 16.659 1.00 89.38 209 ASP A O 1
ATOM 1668 N N . GLN A 1 210 ? -19.592 14.947 16.918 1.00 90.75 210 GLN A N 1
ATOM 1669 C CA . GLN A 1 210 ? -19.688 16.357 17.319 1.00 90.75 210 GLN A CA 1
ATOM 1670 C C . GLN A 1 210 ? -18.994 16.661 18.653 1.00 90.75 210 GLN A C 1
ATOM 1672 O O . GLN A 1 210 ? -18.549 17.792 18.881 1.00 90.75 210 GLN A O 1
ATOM 1677 N N . ASN A 1 211 ? -18.925 15.678 19.556 1.00 92.88 211 ASN A N 1
ATOM 1678 C CA . ASN A 1 211 ? -18.394 15.876 20.904 1.00 92.88 211 ASN A CA 1
ATOM 1679 C C . ASN A 1 211 ? -17.108 15.089 21.202 1.00 92.88 211 ASN A C 1
ATOM 1681 O O . ASN A 1 211 ? -16.403 15.450 22.147 1.00 92.88 211 ASN A O 1
ATOM 1685 N N . MET A 1 212 ? -16.734 14.107 20.373 1.00 91.62 212 MET A N 1
ATOM 1686 C CA . MET A 1 212 ? -15.572 13.234 20.575 1.00 91.62 212 MET A CA 1
ATOM 1687 C C . MET A 1 212 ? -14.288 14.021 20.860 1.00 91.62 212 MET A C 1
ATOM 1689 O O . MET A 1 212 ? -13.563 13.713 21.801 1.00 91.62 212 MET A O 1
ATOM 1693 N N . LYS A 1 213 ? -14.003 15.070 20.080 1.00 90.50 213 LYS A N 1
ATOM 1694 C CA . LYS A 1 213 ? -12.777 15.876 20.235 1.00 90.50 213 LYS A CA 1
ATOM 1695 C C . LYS A 1 213 ? -12.839 16.917 21.348 1.00 90.50 213 LYS A C 1
ATOM 1697 O O . LYS A 1 213 ? -11.794 17.361 21.815 1.00 90.50 213 LYS A O 1
ATOM 1702 N N . ARG A 1 214 ? -14.041 17.338 21.741 1.00 91.75 214 ARG A N 1
ATOM 1703 C CA . ARG A 1 214 ? -14.255 18.454 22.674 1.00 91.75 214 ARG A CA 1
ATOM 1704 C C . ARG A 1 214 ? -14.479 17.995 24.107 1.00 91.75 214 ARG A C 1
ATOM 1706 O O . ARG A 1 214 ? -14.090 18.697 25.033 1.00 91.75 214 ARG A O 1
ATOM 1713 N N . GLU A 1 215 ? -15.141 16.856 24.280 1.00 93.00 215 GLU A N 1
ATOM 1714 C CA . GLU A 1 215 ? -15.684 16.425 25.568 1.00 93.00 215 GLU A CA 1
ATOM 1715 C C . GLU A 1 215 ? -15.056 15.129 26.090 1.00 93.00 215 GLU A C 1
ATOM 1717 O O . GLU A 1 215 ? -15.151 14.862 27.288 1.00 93.00 215 GLU A O 1
ATOM 1722 N N . ALA A 1 216 ? -14.408 14.328 25.235 1.00 94.75 216 ALA A N 1
ATOM 1723 C CA . ALA A 1 216 ? -13.731 13.116 25.682 1.00 94.75 216 ALA A CA 1
ATOM 1724 C C . ALA A 1 216 ? -12.360 13.436 26.315 1.00 94.75 216 ALA A C 1
ATOM 1726 O O . ALA A 1 216 ? -11.661 14.352 25.870 1.00 94.75 216 ALA A O 1
ATOM 1727 N N . PRO A 1 217 ? -11.912 12.658 27.319 1.00 96.75 217 PRO A N 1
ATOM 1728 C CA . PRO A 1 217 ? -10.560 12.773 27.852 1.00 96.75 217 PRO A CA 1
ATOM 1729 C C . PRO A 1 217 ? -9.496 12.601 26.762 1.00 96.75 217 PRO A C 1
ATOM 1731 O O . PRO A 1 217 ? -9.654 11.800 25.839 1.00 96.75 217 PRO A O 1
ATOM 1734 N N . ARG A 1 218 ? -8.351 13.281 26.910 1.00 95.00 218 ARG A N 1
ATOM 1735 C CA . ARG A 1 218 ? -7.258 13.252 25.920 1.00 95.00 218 ARG A CA 1
ATOM 1736 C C . ARG A 1 218 ? -6.783 11.837 25.571 1.00 95.00 218 ARG A C 1
ATOM 1738 O O . ARG A 1 218 ? -6.440 11.576 24.425 1.00 95.00 218 ARG A O 1
ATOM 1745 N N . SER A 1 219 ? -6.785 10.912 26.530 1.00 94.69 219 SER A N 1
ATOM 1746 C CA . SER A 1 219 ? -6.437 9.504 26.291 1.00 94.69 219 SER A CA 1
ATOM 1747 C C . SER A 1 219 ? -7.408 8.803 25.333 1.00 94.69 219 SER A C 1
ATOM 1749 O O . SER A 1 219 ? -6.971 8.016 24.498 1.00 94.69 219 SER A O 1
ATOM 1751 N N . ILE A 1 220 ? -8.703 9.118 25.411 1.00 96.62 220 ILE A N 1
ATOM 1752 C CA . ILE A 1 220 ? -9.750 8.585 24.529 1.00 96.62 220 ILE A CA 1
ATOM 1753 C C . ILE A 1 220 ? -9.670 9.232 23.145 1.00 96.62 220 ILE A C 1
ATOM 1755 O O . ILE A 1 220 ? -9.748 8.530 22.141 1.00 96.62 220 ILE A O 1
ATOM 1759 N N . VAL A 1 221 ? -9.405 10.541 23.080 1.00 93.62 221 VAL A N 1
ATOM 1760 C CA . VAL A 1 221 ? -9.144 11.247 21.813 1.00 93.62 221 VAL A CA 1
ATOM 1761 C C . VAL A 1 221 ? -7.947 10.641 21.080 1.00 93.62 221 VAL A C 1
ATOM 1763 O O . VAL A 1 221 ? -8.065 10.293 19.908 1.00 93.62 221 VAL A O 1
ATOM 1766 N N . ASN A 1 222 ? -6.829 10.445 21.784 1.00 92.19 222 ASN A N 1
ATOM 1767 C CA . ASN A 1 222 ? -5.625 9.833 21.222 1.00 92.19 222 ASN A CA 1
ATOM 1768 C C . ASN A 1 222 ? -5.871 8.389 20.765 1.00 92.19 222 ASN A C 1
ATOM 1770 O O . ASN A 1 222 ? -5.320 7.964 19.750 1.00 92.19 222 ASN A O 1
ATOM 1774 N N . HIS A 1 223 ? -6.678 7.631 21.516 1.00 95.19 223 HIS A N 1
ATOM 1775 C CA . HIS A 1 223 ? -7.070 6.282 21.125 1.00 95.19 223 HIS A CA 1
ATOM 1776 C C . HIS A 1 223 ? -7.868 6.313 19.820 1.00 95.19 223 HIS A C 1
ATOM 1778 O O . HIS A 1 223 ? -7.489 5.634 18.877 1.00 95.19 223 HIS A O 1
ATOM 1784 N N . PHE A 1 224 ? -8.898 7.155 19.716 1.00 94.25 224 PHE A N 1
ATOM 1785 C CA . PHE A 1 224 ? -9.679 7.307 18.486 1.00 94.25 224 PHE A CA 1
ATOM 1786 C C . PHE A 1 224 ? -8.835 7.741 17.286 1.00 94.25 224 PHE A C 1
ATOM 1788 O O . PHE A 1 224 ? -8.973 7.154 16.221 1.00 94.25 224 PHE A O 1
ATOM 1795 N N . ASP A 1 225 ? -7.916 8.698 17.460 1.00 87.38 225 ASP A N 1
ATOM 1796 C CA . ASP A 1 225 ? -6.992 9.105 16.391 1.00 87.38 225 ASP A CA 1
ATOM 1797 C C . ASP A 1 225 ? -6.121 7.952 15.902 1.00 87.38 225 ASP A C 1
ATOM 1799 O O . ASP A 1 225 ? -5.836 7.841 14.712 1.00 87.38 225 ASP A O 1
ATOM 1803 N N . ARG A 1 226 ? -5.689 7.081 16.818 1.00 88.69 226 ARG A N 1
ATOM 1804 C CA . ARG A 1 226 ? -4.957 5.871 16.450 1.00 88.69 226 ARG A CA 1
ATOM 1805 C C . ARG A 1 226 ? -5.846 4.906 15.670 1.00 88.69 226 ARG A C 1
ATOM 1807 O O . ARG A 1 226 ? -5.439 4.483 14.601 1.00 88.69 226 ARG A O 1
ATOM 1814 N N . GLN A 1 227 ? -7.060 4.643 16.152 1.00 93.44 227 GLN A N 1
ATOM 1815 C CA . GLN A 1 227 ? -8.010 3.761 15.467 1.00 93.44 227 GLN A CA 1
ATOM 1816 C C . GLN A 1 227 ? -8.363 4.269 14.060 1.00 93.44 227 GLN A C 1
ATOM 1818 O O . GLN A 1 227 ? -8.469 3.483 13.127 1.00 93.44 227 GLN A O 1
ATOM 1823 N N . GLN A 1 228 ? -8.486 5.588 13.883 1.00 86.44 228 GLN A N 1
ATOM 1824 C CA . GLN A 1 228 ? -8.732 6.191 12.575 1.00 86.44 228 GLN A CA 1
ATOM 1825 C C . GLN A 1 228 ? -7.535 6.040 11.628 1.00 86.44 228 GLN A C 1
ATOM 1827 O O . GLN A 1 228 ? -7.739 5.796 10.444 1.00 86.44 228 GLN A O 1
ATOM 1832 N N . ARG A 1 229 ? -6.298 6.158 12.130 1.00 80.94 229 ARG A N 1
ATOM 1833 C CA . ARG A 1 229 ? -5.097 5.886 11.326 1.00 80.94 229 ARG A CA 1
ATOM 1834 C C . ARG A 1 229 ? -5.021 4.424 10.898 1.00 80.94 229 ARG A C 1
ATOM 1836 O O . ARG A 1 229 ? -4.802 4.177 9.721 1.00 80.94 229 ARG A O 1
ATOM 1843 N N . ASP A 1 230 ? -5.257 3.495 11.822 1.00 85.69 230 ASP A N 1
ATOM 1844 C CA . ASP A 1 230 ? -5.226 2.058 11.534 1.00 85.69 230 ASP A CA 1
ATOM 1845 C C . ASP A 1 230 ? -6.303 1.695 10.482 1.00 85.69 230 ASP A C 1
ATOM 1847 O O . ASP A 1 230 ? -6.013 1.006 9.506 1.00 85.69 230 ASP A O 1
ATOM 1851 N N . PHE A 1 231 ? -7.526 2.236 10.610 1.00 88.50 231 PHE A N 1
ATOM 1852 C CA . PHE A 1 231 ? -8.577 2.098 9.589 1.00 88.50 231 PHE A CA 1
ATOM 1853 C C . PHE A 1 231 ? -8.152 2.669 8.230 1.00 88.50 231 PHE A C 1
ATOM 1855 O O . PHE A 1 231 ? -8.292 1.991 7.218 1.00 88.50 231 PHE A O 1
ATOM 1862 N N . ASN A 1 232 ? -7.629 3.899 8.197 1.00 78.38 232 ASN A N 1
ATOM 1863 C CA . ASN A 1 232 ? -7.221 4.539 6.947 1.00 78.38 232 ASN A CA 1
ATOM 1864 C C . ASN A 1 232 ? -6.097 3.759 6.253 1.00 78.38 232 ASN A C 1
ATOM 1866 O O . ASN A 1 232 ? -6.132 3.629 5.035 1.00 78.38 232 ASN A O 1
ATOM 1870 N N . ASP A 1 233 ? -5.136 3.215 7.007 1.00 77.81 233 ASP A N 1
ATOM 1871 C CA . ASP A 1 233 ? -4.074 2.364 6.461 1.00 77.81 233 ASP A CA 1
ATOM 1872 C C . ASP A 1 233 ? -4.659 1.098 5.807 1.00 77.81 233 ASP A C 1
ATOM 1874 O O . ASP A 1 233 ? -4.232 0.723 4.715 1.00 77.81 233 ASP A O 1
ATOM 1878 N N . ALA A 1 234 ? -5.654 0.457 6.431 1.00 85.69 234 ALA A N 1
ATOM 1879 C CA . ALA A 1 234 ? -6.308 -0.734 5.883 1.00 85.69 234 ALA A CA 1
ATOM 1880 C C . ALA A 1 234 ? -7.247 -0.432 4.698 1.00 85.69 234 ALA A C 1
ATOM 1882 O O . ALA A 1 234 ? -7.263 -1.180 3.726 1.00 85.69 234 ALA A O 1
ATOM 1883 N N . ALA A 1 235 ? -8.001 0.667 4.738 1.00 79.12 235 ALA A N 1
ATOM 1884 C CA . ALA A 1 235 ? -8.860 1.091 3.630 1.00 79.12 235 ALA A CA 1
ATOM 1885 C C . ALA A 1 235 ? -8.029 1.527 2.414 1.00 79.12 235 ALA A C 1
ATOM 1887 O O . ALA A 1 235 ? -8.339 1.180 1.274 1.00 79.12 235 ALA A O 1
ATOM 1888 N N . TRP A 1 236 ? -6.926 2.242 2.663 1.00 73.69 236 TRP A N 1
ATOM 1889 C CA . TRP A 1 236 ? -5.944 2.564 1.635 1.00 73.69 236 TRP A CA 1
ATOM 1890 C C . TRP A 1 236 ? -5.359 1.300 1.029 1.00 73.69 236 TRP A C 1
ATOM 1892 O O . TRP A 1 236 ? -5.310 1.201 -0.192 1.00 73.69 236 TRP A O 1
ATOM 1902 N N . TYR A 1 237 ? -4.981 0.330 1.863 1.00 78.62 237 TYR A N 1
ATOM 1903 C CA . TYR A 1 237 ? -4.480 -0.968 1.428 1.00 78.62 237 TYR A CA 1
ATOM 1904 C C . TYR A 1 237 ? -5.473 -1.698 0.512 1.00 78.62 237 TYR A C 1
ATOM 1906 O O . TYR A 1 237 ? -5.106 -2.117 -0.587 1.00 78.62 237 TYR A O 1
ATOM 1914 N N . GLU A 1 238 ? -6.738 -1.785 0.930 1.00 80.88 238 GLU A N 1
ATOM 1915 C CA . GLU A 1 238 ? -7.804 -2.420 0.159 1.00 80.88 238 GLU A CA 1
ATOM 1916 C C . GLU A 1 238 ? -7.987 -1.770 -1.217 1.00 80.88 238 GLU A C 1
ATOM 1918 O O . GLU A 1 238 ? -8.024 -2.454 -2.239 1.00 80.88 238 GLU A O 1
ATOM 1923 N N . HIS A 1 239 ? -8.089 -0.443 -1.254 1.00 72.75 239 HIS A N 1
ATOM 1924 C CA . HIS A 1 239 ? -8.306 0.293 -2.495 1.00 72.75 239 HIS A CA 1
ATOM 1925 C C . HIS A 1 239 ? -7.106 0.174 -3.446 1.00 72.75 239 HIS A C 1
ATOM 1927 O O . HIS A 1 239 ? -7.243 -0.183 -4.614 1.00 72.75 239 HIS A O 1
ATOM 1933 N N . SER A 1 240 ? -5.914 0.396 -2.901 1.00 69.19 240 SER A N 1
ATOM 1934 C CA . SER A 1 240 ? -4.624 0.386 -3.590 1.00 69.19 240 SER A CA 1
ATOM 1935 C C . SER A 1 240 ? -4.325 -0.911 -4.335 1.00 69.19 240 SER A C 1
ATOM 1937 O O . SER A 1 240 ? -3.832 -0.920 -5.469 1.00 69.19 240 SER A O 1
ATOM 1939 N N . LEU A 1 241 ? -4.599 -2.036 -3.684 1.00 79.00 241 LEU A N 1
ATOM 1940 C CA . LEU A 1 241 ? -4.302 -3.339 -4.249 1.00 79.00 241 LEU A CA 1
ATOM 1941 C C . LEU A 1 241 ? -5.369 -3.846 -5.201 1.00 79.00 241 LEU A C 1
ATOM 1943 O O . LEU A 1 241 ? -5.040 -4.648 -6.076 1.00 79.00 241 LEU A O 1
ATOM 1947 N N . ARG A 1 242 ? -6.613 -3.380 -5.067 1.00 76.50 242 ARG A N 1
ATOM 1948 C CA . ARG A 1 242 ? -7.727 -3.841 -5.897 1.00 76.50 242 ARG A CA 1
ATOM 1949 C C . ARG A 1 242 ? -7.421 -3.739 -7.377 1.00 76.50 242 ARG A C 1
ATOM 1951 O O . ARG A 1 242 ? -7.714 -4.675 -8.118 1.00 76.50 242 ARG A O 1
ATOM 1958 N N . ASP A 1 243 ? -6.768 -2.664 -7.795 1.00 70.06 243 ASP A N 1
ATOM 1959 C CA . ASP A 1 243 ? -6.411 -2.443 -9.197 1.00 70.06 243 ASP A CA 1
ATOM 1960 C C . ASP A 1 243 ? -5.058 -3.047 -9.587 1.00 70.06 243 ASP A C 1
ATOM 1962 O O . ASP A 1 243 ? -4.775 -3.219 -10.774 1.00 70.06 243 ASP A O 1
ATOM 1966 N N . THR A 1 244 ? -4.250 -3.434 -8.599 1.00 73.06 244 THR A N 1
ATOM 1967 C CA . THR A 1 244 ? -2.874 -3.903 -8.791 1.00 73.06 244 THR A CA 1
ATOM 1968 C C . THR A 1 244 ? -2.758 -5.429 -8.751 1.00 73.06 244 THR A C 1
ATOM 1970 O O . THR A 1 244 ? -1.906 -5.979 -9.442 1.00 73.06 244 THR A O 1
ATOM 1973 N N . VAL A 1 245 ? -3.614 -6.135 -8.002 1.00 80.62 245 VAL A N 1
ATOM 1974 C CA . VAL A 1 245 ? -3.501 -7.578 -7.702 1.00 80.62 245 VAL A CA 1
ATOM 1975 C C . VAL A 1 245 ? -4.642 -8.394 -8.321 1.00 80.62 245 VAL A C 1
ATOM 1977 O O . VAL A 1 245 ? -5.819 -8.039 -8.234 1.00 80.62 245 VAL A O 1
ATOM 1980 N N . ALA A 1 246 ? -4.301 -9.484 -9.012 1.00 83.00 246 ALA A N 1
ATOM 1981 C CA . ALA A 1 246 ? -5.280 -10.353 -9.655 1.00 83.00 246 ALA A CA 1
ATOM 1982 C C . ALA A 1 246 ? -6.111 -11.070 -8.594 1.00 83.00 246 ALA A C 1
ATOM 1984 O O . ALA A 1 246 ? -5.582 -11.468 -7.562 1.00 83.00 246 ALA A O 1
ATOM 1985 N N . ASP A 1 247 ? -7.410 -11.238 -8.857 1.00 83.38 247 ASP A N 1
ATOM 1986 C CA . ASP A 1 247 ? -8.332 -11.887 -7.913 1.00 83.38 247 ASP A CA 1
ATOM 1987 C C . ASP A 1 247 ? -8.395 -11.196 -6.530 1.00 83.38 247 ASP A C 1
ATOM 1989 O O . ASP A 1 247 ? -8.778 -11.819 -5.542 1.00 83.38 247 ASP A O 1
ATOM 1993 N N . PHE A 1 248 ? -8.027 -9.906 -6.448 1.00 88.25 248 PHE A N 1
ATOM 1994 C CA . PHE A 1 248 ? -7.904 -9.188 -5.176 1.00 88.25 248 PHE A CA 1
ATOM 1995 C C . PHE A 1 248 ? -9.145 -9.308 -4.288 1.00 88.25 248 PHE A C 1
ATOM 1997 O O . PHE A 1 248 ? -9.006 -9.623 -3.116 1.00 88.25 248 PHE A O 1
ATOM 2004 N N . ASP A 1 249 ? -10.349 -9.105 -4.828 1.00 84.75 249 ASP A N 1
ATOM 2005 C CA . ASP A 1 249 ? -11.585 -9.111 -4.032 1.00 84.75 249 ASP A CA 1
ATOM 2006 C C . ASP A 1 249 ? -11.791 -10.440 -3.291 1.00 84.75 249 ASP A C 1
ATOM 2008 O O . ASP A 1 249 ? -12.169 -10.459 -2.118 1.00 84.75 249 ASP A O 1
ATOM 2012 N N . ASN A 1 250 ? -11.492 -11.556 -3.959 1.00 87.25 250 ASN A N 1
ATOM 2013 C CA . ASN A 1 250 ? -11.559 -12.887 -3.371 1.00 87.25 250 ASN A CA 1
ATOM 2014 C C . ASN A 1 250 ? -10.433 -13.088 -2.347 1.00 87.25 250 ASN A C 1
ATOM 2016 O O . ASN A 1 250 ? -10.700 -13.479 -1.214 1.00 87.25 250 ASN A O 1
ATOM 2020 N N . GLN A 1 251 ? -9.188 -12.744 -2.696 1.00 91.00 251 GLN A N 1
ATOM 2021 C CA . GLN A 1 251 ? -8.048 -12.878 -1.779 1.00 91.00 251 GLN A CA 1
ATOM 2022 C C . GLN A 1 251 ? -8.202 -12.000 -0.526 1.00 91.00 251 GLN A C 1
ATOM 2024 O O . GLN A 1 251 ? -7.855 -12.421 0.574 1.00 91.00 251 GLN A O 1
ATOM 2029 N N . PHE A 1 252 ? -8.766 -10.803 -0.656 1.00 91.75 252 PHE A N 1
ATOM 2030 C CA . PHE A 1 252 ? -9.037 -9.905 0.461 1.00 91.75 252 PHE A CA 1
ATOM 2031 C C . PHE A 1 252 ? -10.211 -10.392 1.320 1.00 91.75 252 PHE A C 1
ATOM 2033 O O . PHE A 1 252 ? -10.192 -10.236 2.539 1.00 91.75 252 PHE A O 1
ATOM 2040 N N . SER A 1 253 ? -11.210 -11.037 0.710 1.00 91.06 253 SER A N 1
ATOM 2041 C CA . SER A 1 253 ? -12.286 -11.708 1.451 1.00 91.06 253 SER A CA 1
ATOM 2042 C C . SER A 1 253 ? -11.752 -12.890 2.264 1.00 91.06 253 SER A C 1
ATOM 2044 O O . SER A 1 253 ? -12.078 -13.000 3.441 1.00 91.06 253 SER A O 1
ATOM 2046 N N . LEU A 1 254 ? -10.870 -13.712 1.681 1.00 94.00 254 LEU A N 1
ATOM 2047 C CA . LEU A 1 254 ? -10.171 -14.789 2.395 1.00 94.00 254 LEU A CA 1
ATOM 2048 C C . LEU A 1 254 ? -9.303 -14.243 3.536 1.00 94.00 254 LEU A C 1
ATOM 2050 O O . LEU A 1 254 ? -9.332 -14.790 4.630 1.00 94.00 254 LEU A O 1
ATOM 2054 N N . LEU A 1 255 ? -8.600 -13.125 3.319 1.00 95.25 255 LEU A N 1
ATOM 2055 C CA . LEU A 1 255 ? -7.800 -12.467 4.359 1.00 95.25 255 LEU A CA 1
ATOM 2056 C C . LEU A 1 255 ? -8.666 -12.019 5.545 1.00 95.25 255 LEU A C 1
ATOM 2058 O O . LEU A 1 255 ? -8.273 -12.204 6.694 1.00 95.25 255 LEU A O 1
ATOM 2062 N N . LYS A 1 256 ? -9.838 -11.425 5.280 1.00 94.75 256 LYS A N 1
ATOM 2063 C CA . LYS A 1 256 ? -10.784 -11.025 6.334 1.00 94.75 256 LYS A CA 1
ATOM 2064 C C . LYS A 1 256 ? -11.394 -12.230 7.045 1.00 94.75 256 LYS A C 1
ATOM 2066 O O . LYS A 1 256 ? -11.543 -12.171 8.259 1.00 94.75 256 LYS A O 1
ATOM 2071 N N . GLN A 1 257 ? -11.720 -13.299 6.317 1.00 95.88 257 GLN A N 1
ATOM 2072 C CA . GLN A 1 257 ? -12.235 -14.535 6.910 1.00 95.88 257 GLN A CA 1
ATOM 2073 C C . GLN A 1 257 ? -11.216 -15.149 7.871 1.00 95.88 257 GLN A C 1
ATOM 2075 O O . GLN A 1 257 ? -11.544 -15.399 9.020 1.00 95.88 257 GLN A O 1
ATOM 2080 N N . ASP A 1 258 ? -9.968 -15.302 7.438 1.00 96.44 258 ASP A N 1
ATOM 2081 C CA . ASP A 1 258 ? -8.901 -15.879 8.261 1.00 96.44 258 ASP A CA 1
ATOM 2082 C C . ASP A 1 258 ? -8.566 -14.999 9.470 1.00 96.44 258 ASP A C 1
ATOM 2084 O O . ASP A 1 258 ? -8.399 -15.469 10.595 1.00 96.44 258 ASP A O 1
ATOM 2088 N N . ALA A 1 259 ? -8.560 -13.679 9.258 1.00 96.56 259 ALA A N 1
ATOM 2089 C CA . ALA A 1 259 ? -8.428 -12.723 10.344 1.00 96.56 259 ALA A CA 1
ATOM 2090 C C . ALA A 1 259 ? -9.562 -12.859 11.363 1.00 96.56 259 ALA A C 1
ATOM 2092 O O . ALA A 1 259 ? -9.275 -12.817 12.556 1.00 96.56 259 ALA A O 1
ATOM 2093 N N . TYR A 1 260 ? -10.811 -13.019 10.909 1.00 97.56 260 TYR A N 1
ATOM 2094 C CA . TYR A 1 260 ? -11.977 -13.226 11.766 1.00 97.56 260 TYR A CA 1
ATOM 2095 C C . TYR A 1 260 ? -11.876 -14.540 12.542 1.00 97.56 260 TYR A C 1
ATOM 2097 O O . TYR A 1 260 ? -11.933 -14.514 13.769 1.00 97.56 260 TYR A O 1
ATOM 2105 N N . ASP A 1 261 ? -11.637 -15.654 11.852 1.00 97.12 261 ASP A N 1
ATOM 2106 C CA . ASP A 1 261 ? -11.505 -16.985 12.452 1.00 97.12 261 ASP A CA 1
ATOM 2107 C C . ASP A 1 261 ? -10.401 -16.992 13.526 1.00 97.12 261 ASP A C 1
ATOM 2109 O O . ASP A 1 261 ? -10.577 -17.516 14.627 1.00 97.12 261 ASP A O 1
ATOM 2113 N N . GLY A 1 262 ? -9.276 -16.318 13.262 1.00 97.00 262 GLY A N 1
ATOM 2114 C CA . GLY A 1 262 ? -8.163 -16.206 14.206 1.00 97.00 262 GLY A CA 1
ATOM 2115 C C . GLY A 1 262 ? -8.424 -15.323 15.437 1.00 97.00 262 GLY A C 1
ATOM 2116 O O . GLY A 1 262 ? -7.703 -15.445 16.438 1.00 97.00 262 GLY A O 1
ATOM 2117 N N . ILE A 1 263 ? -9.429 -14.439 15.395 1.00 97.88 263 ILE A N 1
ATOM 2118 C CA . ILE A 1 263 ? -9.840 -13.602 16.536 1.00 97.88 263 ILE A CA 1
ATOM 2119 C C . ILE A 1 263 ? -11.153 -14.052 17.180 1.00 97.88 263 ILE A C 1
ATOM 2121 O O . ILE A 1 263 ? -11.475 -13.532 18.247 1.00 97.88 263 ILE A O 1
ATOM 2125 N N . GLU A 1 264 ? -11.905 -14.968 16.564 1.00 97.00 264 GLU A N 1
ATOM 2126 C CA . GLU A 1 264 ? -13.300 -15.279 16.905 1.00 97.00 264 GLU A CA 1
ATOM 2127 C C . GLU A 1 264 ? -13.461 -15.629 18.390 1.00 97.00 264 GLU A C 1
ATOM 2129 O O . GLU A 1 264 ? -14.256 -15.009 19.096 1.00 97.00 264 GLU A O 1
ATOM 2134 N N . GLU A 1 265 ? -12.624 -16.531 18.907 1.00 96.94 265 GLU A N 1
ATOM 2135 C CA . GLU A 1 265 ? -12.640 -16.927 20.322 1.00 96.94 265 GLU A CA 1
ATOM 2136 C C . GLU A 1 265 ? -12.365 -15.741 21.264 1.00 96.94 265 GLU A C 1
ATOM 2138 O O . GLU A 1 265 ? -12.973 -15.612 22.325 1.00 96.94 265 GLU A O 1
ATOM 2143 N N . THR A 1 266 ? -11.473 -14.826 20.868 1.00 97.88 266 THR A N 1
ATOM 2144 C CA . THR A 1 266 ? -11.191 -13.609 21.649 1.00 97.88 266 THR A CA 1
ATOM 2145 C C . THR A 1 266 ? -12.350 -12.619 21.550 1.00 97.88 266 THR A C 1
ATOM 2147 O O . THR A 1 266 ? -12.692 -11.970 22.534 1.00 97.88 266 THR A O 1
ATOM 2150 N N . TYR A 1 267 ? -12.978 -12.498 20.383 1.00 97.62 267 TYR A N 1
ATOM 2151 C CA . TYR A 1 267 ? -14.114 -11.610 20.158 1.00 97.62 267 TYR A CA 1
ATOM 2152 C C . TYR A 1 267 ? -15.339 -12.024 20.988 1.00 97.62 267 TYR A C 1
ATOM 2154 O O . TYR A 1 267 ? -15.922 -11.178 21.677 1.00 97.62 267 TYR A O 1
ATOM 2162 N N . TYR A 1 268 ? -15.666 -13.319 20.990 1.00 96.56 268 TYR A N 1
ATOM 2163 C CA . TYR A 1 268 ? -16.792 -13.903 21.725 1.00 96.56 268 TYR A CA 1
ATOM 2164 C C . TYR A 1 268 ? -16.498 -14.222 23.195 1.00 96.56 268 TYR A C 1
ATOM 2166 O O . TYR A 1 268 ? -17.354 -14.790 23.870 1.00 96.56 268 TYR A O 1
ATOM 2174 N N . ASN A 1 269 ? -15.333 -13.833 23.721 1.00 95.50 269 ASN A N 1
ATOM 2175 C CA . ASN A 1 269 ? -15.026 -14.017 25.135 1.00 95.50 269 ASN A CA 1
ATOM 2176 C C . ASN A 1 269 ? -16.045 -13.252 26.009 1.00 95.50 269 ASN A C 1
ATOM 2178 O O . ASN A 1 269 ? -16.126 -12.014 26.003 1.00 95.50 269 ASN A O 1
ATOM 2182 N N . ASP A 1 270 ? -16.841 -14.017 26.752 1.00 91.75 270 ASP A N 1
ATOM 2183 C CA . ASP A 1 270 ? -17.955 -13.554 27.574 1.00 91.75 270 ASP A CA 1
ATOM 2184 C C . ASP A 1 270 ? -17.491 -12.850 28.857 1.00 91.75 270 ASP A C 1
ATOM 2186 O O . ASP A 1 270 ? -18.199 -11.978 29.368 1.00 91.75 270 ASP A O 1
ATOM 2190 N N . GLU A 1 271 ? -16.260 -13.103 29.316 1.00 95.06 271 GLU A N 1
ATOM 2191 C CA . GLU A 1 271 ? -15.652 -12.418 30.463 1.00 95.06 271 GLU A CA 1
ATOM 2192 C C . GLU A 1 271 ? -15.515 -10.903 30.250 1.00 95.06 271 GLU A C 1
ATOM 2194 O O . GLU A 1 271 ? -15.330 -10.141 31.205 1.00 95.06 271 GLU A O 1
ATOM 2199 N N . PHE A 1 272 ? -15.581 -10.431 29.003 1.00 94.56 272 PHE A N 1
ATOM 2200 C CA . PHE A 1 272 ? -15.551 -9.003 28.699 1.00 94.56 272 PHE A CA 1
ATOM 2201 C C . PHE A 1 272 ? -16.885 -8.304 28.983 1.00 94.56 272 PHE A C 1
ATOM 2203 O O . PHE A 1 272 ? -16.887 -7.088 29.190 1.00 94.56 272 PHE A O 1
ATOM 2210 N N . GLY A 1 273 ? -18.009 -9.030 29.013 1.00 92.19 273 GLY A N 1
ATOM 2211 C CA . GLY A 1 273 ? -19.344 -8.441 29.137 1.00 92.19 273 GLY A CA 1
ATOM 2212 C C . GLY A 1 273 ? -19.548 -7.285 28.149 1.00 92.19 273 GLY A C 1
ATOM 2213 O O . GLY A 1 273 ? -19.320 -7.440 26.948 1.00 92.19 273 GLY A O 1
ATOM 2214 N N . ASN A 1 274 ? -19.898 -6.104 28.668 1.00 93.69 274 ASN A N 1
ATOM 2215 C CA . ASN A 1 274 ? -20.106 -4.887 27.872 1.00 93.69 274 ASN A CA 1
ATOM 2216 C C . ASN A 1 274 ? -18.840 -4.003 27.773 1.00 93.69 274 ASN A C 1
ATOM 2218 O O . ASN A 1 274 ? -18.916 -2.869 27.291 1.00 93.69 274 ASN A O 1
ATOM 2222 N N . ASP A 1 275 ? -17.667 -4.464 28.236 1.00 96.00 275 ASP A N 1
ATOM 2223 C CA . ASP A 1 275 ? -16.405 -3.720 28.104 1.00 96.00 275 ASP A CA 1
ATOM 2224 C C . ASP A 1 275 ? -15.830 -3.851 26.687 1.00 96.00 275 ASP A C 1
ATOM 2226 O O . ASP A 1 275 ? -14.831 -4.531 26.430 1.00 96.00 275 ASP A O 1
ATOM 2230 N N . GLY A 1 276 ? -16.450 -3.133 25.750 1.00 96.69 276 GLY A N 1
ATOM 2231 C CA . GLY A 1 276 ? -16.003 -3.128 24.362 1.00 96.69 276 GLY A CA 1
ATOM 2232 C C . GLY A 1 276 ? -14.623 -2.515 24.143 1.00 96.69 276 GLY A C 1
ATOM 2233 O O . GLY A 1 276 ? -13.967 -2.822 23.151 1.00 96.69 276 GLY A O 1
ATOM 2234 N N . MET A 1 277 ? -14.120 -1.704 25.084 1.00 96.94 277 MET A N 1
ATOM 2235 C CA . MET A 1 277 ? -12.743 -1.208 25.012 1.00 96.94 277 MET A CA 1
ATOM 2236 C C . MET A 1 277 ? -11.755 -2.343 25.275 1.00 96.94 277 MET A C 1
ATOM 2238 O O . MET A 1 277 ? -10.733 -2.418 24.595 1.00 96.94 277 MET A O 1
ATOM 2242 N N . LYS A 1 278 ? -12.032 -3.194 26.269 1.00 97.56 278 LYS A N 1
ATOM 2243 C CA . LYS A 1 278 ? -11.218 -4.380 26.536 1.00 97.56 278 LYS A CA 1
ATOM 2244 C C . LYS A 1 278 ? -11.303 -5.352 25.361 1.00 97.56 278 LYS A C 1
ATOM 2246 O O . LYS A 1 278 ? -10.256 -5.699 24.825 1.00 97.56 278 LYS A O 1
ATOM 2251 N N . ARG A 1 279 ? -12.514 -5.670 24.885 1.00 98.00 279 ARG A N 1
ATOM 2252 C CA . ARG A 1 279 ? -12.729 -6.564 23.731 1.00 98.00 279 ARG A CA 1
ATOM 2253 C C . ARG A 1 279 ? -11.952 -6.111 22.493 1.00 98.00 279 ARG A C 1
ATOM 2255 O O . ARG A 1 279 ? -11.171 -6.885 21.952 1.00 98.00 279 ARG A O 1
ATOM 2262 N N . LEU A 1 280 ? -12.093 -4.844 22.091 1.00 98.25 280 LEU A N 1
ATOM 2263 C CA . LEU A 1 280 ? -11.363 -4.293 20.943 1.00 98.25 280 LEU A CA 1
ATOM 2264 C C . LEU A 1 280 ? -9.842 -4.415 21.112 1.00 98.25 280 LEU A C 1
ATOM 2266 O O . LEU A 1 280 ? -9.151 -4.755 20.157 1.00 98.25 280 LEU A O 1
ATOM 2270 N N . ARG A 1 281 ? -9.305 -4.130 22.304 1.00 97.75 281 ARG A N 1
ATOM 2271 C CA . ARG A 1 281 ? -7.855 -4.188 22.551 1.00 97.75 281 ARG A CA 1
ATOM 2272 C C . ARG A 1 281 ? -7.315 -5.605 22.490 1.00 97.75 281 ARG A C 1
ATOM 2274 O O . ARG A 1 281 ? -6.342 -5.822 21.781 1.00 97.75 281 ARG A O 1
ATOM 2281 N N . GLU A 1 282 ? -7.957 -6.541 23.180 1.00 98.38 282 GLU A N 1
ATOM 2282 C CA . GLU A 1 282 ? -7.533 -7.945 23.190 1.00 98.38 282 GLU A CA 1
ATOM 2283 C C . GLU A 1 282 ? -7.606 -8.540 21.779 1.00 98.38 282 GLU A C 1
ATOM 2285 O O . GLU A 1 282 ? -6.653 -9.164 21.321 1.00 98.38 282 GLU A O 1
ATOM 2290 N N . VAL A 1 283 ? -8.671 -8.245 21.025 1.00 98.50 283 VAL A N 1
ATOM 2291 C CA . VAL A 1 283 ? -8.776 -8.632 19.610 1.00 98.50 283 VAL A CA 1
ATOM 2292 C C . VAL A 1 283 ? -7.664 -7.999 18.765 1.00 98.50 283 VAL A C 1
ATOM 2294 O O . VAL A 1 283 ? -7.033 -8.683 17.962 1.00 98.50 283 VAL A O 1
ATOM 2297 N N . GLN A 1 284 ? -7.371 -6.709 18.947 1.00 98.06 284 GLN A N 1
ATOM 2298 C CA . GLN A 1 284 ? -6.296 -6.030 18.214 1.00 98.06 284 GLN A CA 1
ATOM 2299 C C . GLN A 1 284 ? -4.890 -6.499 18.597 1.00 98.06 284 GLN A C 1
ATOM 2301 O O . GLN A 1 284 ? -3.966 -6.364 17.793 1.00 98.06 284 GLN A O 1
ATOM 2306 N N . ASP A 1 285 ? -4.697 -6.995 19.810 1.00 97.56 285 ASP A N 1
ATOM 2307 C CA . ASP A 1 285 ? -3.422 -7.549 20.252 1.00 97.56 285 ASP A CA 1
ATOM 2308 C C . ASP A 1 285 ? -3.279 -9.014 19.813 1.00 97.56 285 ASP A C 1
ATOM 2310 O O . ASP A 1 285 ? -2.180 -9.442 19.462 1.00 97.56 285 ASP A O 1
ATOM 2314 N N . LYS A 1 286 ? -4.392 -9.747 19.692 1.00 97.75 286 LYS A N 1
ATOM 2315 C CA . LYS A 1 286 ? -4.442 -11.072 19.068 1.00 97.75 286 LYS A CA 1
ATOM 2316 C C . LYS A 1 286 ? -4.172 -11.013 17.562 1.00 97.75 286 LYS A C 1
ATOM 2318 O O . LYS A 1 286 ? -3.321 -11.749 17.070 1.00 97.75 286 LYS A O 1
ATOM 2323 N N . ILE A 1 287 ? -4.833 -10.120 16.822 1.00 96.88 287 ILE A N 1
ATOM 2324 C CA . ILE A 1 287 ? -4.730 -10.095 15.352 1.00 96.88 287 ILE A CA 1
ATOM 2325 C C . ILE A 1 287 ? -3.305 -9.796 14.861 1.00 96.88 287 ILE A C 1
ATOM 2327 O O . ILE A 1 287 ? -2.898 -10.269 13.806 1.00 96.88 287 ILE A O 1
ATOM 2331 N N . ILE A 1 288 ? -2.504 -9.039 15.622 1.00 94.56 288 ILE A N 1
ATOM 2332 C CA . ILE A 1 288 ? -1.118 -8.738 15.225 1.00 94.56 288 ILE A CA 1
ATOM 2333 C C . ILE A 1 288 ? -0.173 -9.937 15.373 1.00 94.56 288 ILE A C 1
ATOM 2335 O O . ILE A 1 288 ? 0.856 -9.955 14.698 1.00 94.56 288 ILE A O 1
ATOM 2339 N N . ILE A 1 289 ? -0.508 -10.923 16.216 1.00 93.56 289 ILE A N 1
ATOM 2340 C CA . ILE A 1 289 ? 0.334 -12.103 16.471 1.00 93.56 289 ILE A CA 1
ATOM 2341 C C . ILE A 1 289 ? -0.083 -13.347 15.681 1.00 93.56 289 ILE A C 1
ATOM 2343 O O . ILE A 1 289 ? 0.714 -14.277 15.593 1.00 93.56 289 ILE A O 1
ATOM 2347 N N . ILE A 1 290 ? -1.298 -13.391 15.127 1.00 92.31 290 ILE A N 1
ATOM 2348 C CA . ILE A 1 290 ? -1.727 -14.507 14.274 1.00 92.31 290 ILE A CA 1
ATOM 2349 C C . ILE A 1 290 ? -1.115 -14.397 12.871 1.00 92.31 290 ILE A C 1
ATOM 2351 O O . ILE A 1 290 ? -0.910 -13.292 12.338 1.00 92.31 290 ILE A O 1
ATOM 2355 N N . THR A 1 291 ? -0.821 -15.556 12.290 1.00 88.69 291 THR A N 1
ATOM 2356 C CA . THR A 1 291 ? -0.529 -15.719 10.861 1.00 88.69 291 THR A CA 1
ATOM 2357 C C . THR A 1 291 ? -1.844 -15.732 10.078 1.00 88.69 291 THR A C 1
ATOM 2359 O O . THR A 1 291 ? -2.885 -16.029 10.660 1.00 88.69 291 THR A O 1
ATOM 2362 N N . LEU A 1 292 ? -1.808 -15.311 8.815 1.00 89.31 292 LEU A N 1
ATOM 2363 C CA . LEU A 1 292 ? -2.991 -15.070 7.981 1.00 89.31 292 LEU A CA 1
ATOM 2364 C C . LEU A 1 292 ? -2.741 -15.707 6.608 1.00 89.31 292 LEU A C 1
ATOM 2366 O O . LEU A 1 292 ? -2.424 -15.004 5.646 1.00 89.31 292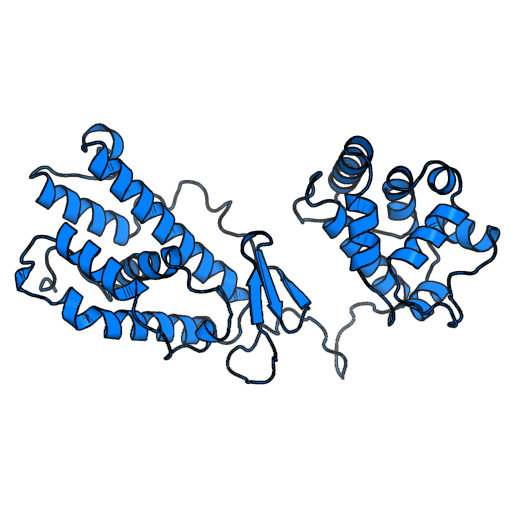 LEU A O 1
ATOM 2370 N N . ASP A 1 293 ? -2.843 -17.033 6.568 1.00 85.81 293 ASP A N 1
ATOM 2371 C CA . ASP A 1 293 ? -2.303 -17.903 5.517 1.00 85.81 293 ASP A CA 1
ATOM 2372 C C . ASP A 1 293 ? -3.392 -18.399 4.544 1.00 85.81 293 ASP A C 1
ATOM 2374 O O . ASP A 1 293 ? -3.120 -19.079 3.556 1.00 85.81 293 ASP A O 1
ATOM 2378 N N . LEU A 1 294 ? -4.670 -18.077 4.791 1.00 84.75 294 LEU A N 1
ATOM 2379 C CA . LEU A 1 294 ? -5.760 -18.445 3.876 1.00 84.75 294 LEU A CA 1
ATOM 2380 C C . LEU A 1 294 ? -5.724 -17.636 2.566 1.00 84.75 294 LEU A C 1
ATOM 2382 O O . LEU A 1 294 ? -6.301 -18.044 1.554 1.00 84.75 294 LEU A O 1
ATOM 2386 N N . SER A 1 295 ? -5.093 -16.460 2.589 1.00 88.88 295 SER A N 1
ATOM 2387 C CA . SER A 1 295 ? -5.025 -15.526 1.467 1.00 88.88 295 SER A CA 1
ATOM 2388 C C . SER A 1 295 ? -3.639 -15.502 0.849 1.00 88.88 295 SER A C 1
ATOM 2390 O O . SER A 1 295 ? -2.658 -15.245 1.535 1.00 88.88 295 SER A O 1
ATOM 2392 N N . ASN A 1 296 ? -3.566 -15.566 -0.481 1.00 84.06 296 ASN A N 1
ATOM 2393 C CA . ASN A 1 296 ? -2.296 -15.408 -1.194 1.00 84.06 296 ASN A CA 1
ATOM 2394 C C . ASN A 1 296 ? -1.719 -13.982 -1.096 1.00 84.06 296 ASN A C 1
ATOM 2396 O O . ASN A 1 296 ? -0.643 -13.724 -1.631 1.00 84.06 296 ASN A O 1
ATOM 2400 N N . LEU A 1 297 ? -2.419 -13.027 -0.462 1.00 86.75 297 LEU A N 1
ATOM 2401 C CA . LEU A 1 297 ? -1.856 -11.705 -0.161 1.00 86.75 297 LEU A CA 1
ATOM 2402 C C . LEU A 1 297 ? -0.664 -11.805 0.799 1.00 86.75 297 LEU A C 1
ATOM 2404 O O . LEU A 1 297 ? 0.168 -10.901 0.800 1.00 86.75 297 LEU A O 1
ATOM 2408 N N . GLU A 1 298 ? -0.552 -12.902 1.556 1.00 80.75 298 GLU A N 1
ATOM 2409 C CA . GLU A 1 298 ? 0.627 -13.220 2.367 1.00 80.75 298 GLU A CA 1
ATOM 2410 C C . GLU A 1 298 ? 1.920 -13.307 1.539 1.00 80.75 298 GLU A C 1
ATOM 2412 O O . GLU A 1 298 ? 2.991 -12.992 2.049 1.00 80.75 298 GLU A O 1
ATOM 2417 N N . ASN A 1 299 ? 1.816 -13.661 0.249 1.00 82.19 299 ASN A N 1
ATOM 2418 C CA . ASN A 1 299 ? 2.960 -13.799 -0.656 1.00 82.19 299 ASN A CA 1
ATOM 2419 C C . ASN A 1 299 ? 3.577 -12.451 -1.045 1.00 82.19 299 ASN A C 1
ATOM 2421 O O . ASN A 1 299 ? 4.589 -12.427 -1.746 1.00 82.19 299 ASN A O 1
ATOM 2425 N N . ILE A 1 300 ? 2.955 -11.331 -0.658 1.00 82.75 300 ILE A N 1
ATOM 2426 C CA . ILE A 1 300 ? 3.561 -10.016 -0.816 1.00 82.75 300 ILE A CA 1
ATOM 2427 C C . ILE A 1 300 ? 4.256 -9.635 0.489 1.00 82.75 300 ILE A C 1
ATOM 2429 O O . ILE A 1 300 ? 3.621 -9.299 1.493 1.00 82.75 300 ILE A O 1
ATOM 2433 N N . ASP A 1 301 ? 5.580 -9.617 0.451 1.00 73.19 301 ASP A N 1
ATOM 2434 C CA . ASP A 1 301 ? 6.407 -9.240 1.583 1.00 73.19 301 ASP A CA 1
ATOM 2435 C C . ASP A 1 301 ? 6.085 -7.819 2.058 1.00 73.19 301 ASP A C 1
ATOM 2437 O O . ASP A 1 301 ? 5.790 -6.907 1.275 1.00 73.19 301 ASP A O 1
ATOM 2441 N N . ASN A 1 302 ? 6.181 -7.623 3.376 1.00 73.69 302 ASN A N 1
ATOM 2442 C CA . ASN A 1 302 ? 6.004 -6.337 4.060 1.00 73.69 302 ASN A CA 1
ATOM 2443 C C . ASN A 1 302 ? 4.612 -5.707 3.916 1.00 73.69 302 ASN A C 1
ATOM 2445 O O . ASN A 1 302 ? 4.418 -4.534 4.255 1.00 73.69 302 ASN A O 1
ATOM 2449 N N . ILE A 1 303 ? 3.625 -6.478 3.458 1.00 78.25 303 ILE A N 1
ATOM 2450 C CA . ILE A 1 303 ? 2.327 -5.917 3.118 1.00 78.25 303 ILE A CA 1
ATOM 2451 C C . ILE A 1 303 ? 1.347 -5.840 4.291 1.00 78.25 303 ILE A C 1
ATOM 2453 O O . ILE A 1 303 ? 0.636 -4.848 4.442 1.00 78.25 303 ILE A O 1
ATOM 2457 N N . LEU A 1 304 ? 1.349 -6.833 5.181 1.00 84.88 304 LEU A N 1
ATOM 2458 C CA . LEU A 1 304 ? 0.442 -6.909 6.329 1.00 84.88 304 LEU A CA 1
ATOM 2459 C C . LEU A 1 304 ? 1.081 -6.314 7.587 1.00 84.88 304 LEU A C 1
ATOM 2461 O O . LEU A 1 304 ? 1.394 -7.013 8.551 1.00 84.88 304 LEU A O 1
ATOM 2465 N N . SER A 1 305 ? 1.275 -4.994 7.591 1.00 86.19 305 SER A N 1
ATOM 2466 C CA . SER A 1 305 ? 1.770 -4.295 8.784 1.00 86.19 305 SER A CA 1
ATOM 2467 C C . SER A 1 305 ? 0.800 -4.414 9.971 1.00 86.19 305 SER A C 1
ATOM 2469 O O . SER A 1 305 ? -0.411 -4.551 9.795 1.00 86.19 305 SER A O 1
ATOM 2471 N N . ASN A 1 306 ? 1.304 -4.251 11.198 1.00 90.00 306 ASN A N 1
ATOM 2472 C CA . ASN A 1 306 ? 0.467 -4.258 12.408 1.00 90.00 306 ASN A CA 1
ATOM 2473 C C . ASN A 1 306 ? -0.667 -3.218 12.366 1.00 90.00 306 ASN A C 1
ATOM 2475 O O . ASN A 1 306 ? -1.734 -3.461 12.921 1.00 90.00 306 ASN A O 1
ATOM 2479 N N . SER A 1 307 ? -0.442 -2.070 11.716 1.00 86.31 307 SER A N 1
ATOM 2480 C CA . SER A 1 307 ? -1.465 -1.031 11.520 1.00 86.31 307 SER A CA 1
ATOM 2481 C C . SER A 1 307 ? -2.606 -1.546 10.639 1.00 86.31 307 SER A C 1
ATOM 2483 O O . SER A 1 307 ? -3.770 -1.469 11.022 1.00 86.31 307 SER A O 1
ATOM 2485 N N . ILE A 1 308 ? -2.260 -2.186 9.515 1.00 89.94 308 ILE A N 1
ATOM 2486 C CA . ILE A 1 308 ? -3.224 -2.788 8.584 1.00 89.94 308 ILE A CA 1
ATOM 2487 C C . ILE A 1 308 ? -4.008 -3.902 9.278 1.00 89.94 308 ILE A C 1
ATOM 2489 O O . ILE A 1 308 ? -5.234 -3.892 9.224 1.00 89.94 308 ILE A O 1
ATO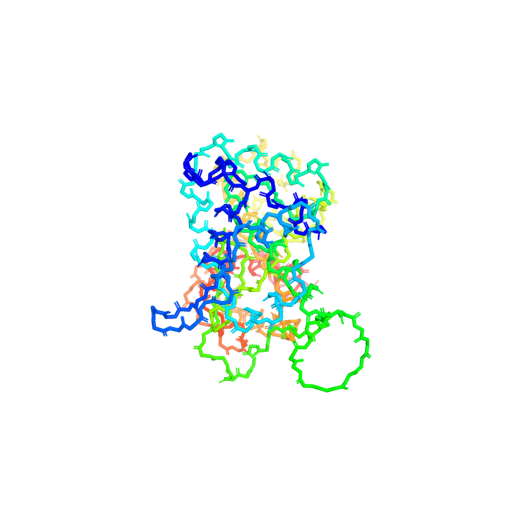M 2493 N N . LYS A 1 309 ? -3.335 -4.805 10.006 1.00 95.06 309 LYS A N 1
ATOM 2494 C CA . LYS A 1 309 ? -4.006 -5.870 10.769 1.00 95.06 309 LYS A CA 1
ATOM 2495 C C . LYS A 1 309 ? -5.013 -5.305 11.781 1.00 95.06 309 LYS A C 1
ATOM 2497 O O . LYS A 1 309 ? -6.141 -5.772 11.845 1.00 95.06 309 LYS A O 1
ATOM 2502 N N . LYS A 1 310 ? -4.660 -4.248 12.523 1.00 95.44 310 LYS A N 1
ATOM 2503 C CA . LYS A 1 310 ? -5.601 -3.572 13.441 1.00 95.44 310 LYS A CA 1
ATOM 2504 C C . LYS A 1 310 ? -6.743 -2.866 12.706 1.00 95.44 310 LYS A C 1
ATOM 2506 O O . LYS A 1 310 ? -7.862 -2.832 13.219 1.00 95.44 310 LYS A O 1
ATOM 2511 N N . GLY A 1 311 ? -6.472 -2.327 11.520 1.00 94.06 311 GLY A N 1
ATOM 2512 C CA . GLY A 1 311 ? -7.459 -1.723 10.632 1.00 94.06 311 GLY A CA 1
ATOM 2513 C C . GLY A 1 311 ? -8.446 -2.719 10.019 1.00 94.06 311 GLY A C 1
ATOM 2514 O O . GLY A 1 311 ? -9.611 -2.362 9.846 1.00 94.06 311 GLY A O 1
ATOM 2515 N N . LEU A 1 312 ? -8.038 -3.973 9.773 1.00 95.50 312 LEU A N 1
ATOM 2516 C CA . LEU A 1 312 ? -8.937 -5.042 9.308 1.00 95.50 312 LEU A CA 1
ATOM 2517 C C . LEU A 1 312 ? -10.117 -5.241 10.265 1.00 95.50 312 LEU A C 1
ATOM 2519 O O . LEU A 1 312 ? -11.234 -5.436 9.799 1.00 95.50 312 LEU A O 1
ATOM 2523 N N . CYS A 1 313 ? -9.915 -5.096 11.580 1.00 97.69 313 CYS A N 1
ATOM 2524 C CA . CYS A 1 313 ? -11.011 -5.141 12.553 1.00 97.69 313 CYS A CA 1
ATOM 2525 C C . CYS A 1 313 ? -12.101 -4.100 12.254 1.00 97.69 313 CYS A C 1
ATOM 2527 O O . CYS A 1 313 ? -13.283 -4.386 12.397 1.00 97.69 313 CYS A O 1
ATOM 2529 N N . HIS A 1 314 ? -11.722 -2.898 11.813 1.00 96.25 314 HIS A N 1
ATOM 2530 C CA . HIS A 1 314 ? -12.678 -1.842 11.466 1.00 96.25 314 HIS A CA 1
ATOM 2531 C C . HIS A 1 314 ? -13.370 -2.106 10.129 1.00 96.25 314 HIS A C 1
ATOM 2533 O O . HIS A 1 314 ? -14.562 -1.834 10.001 1.00 96.25 314 HIS A O 1
ATOM 2539 N N . LEU A 1 315 ? -12.656 -2.672 9.152 1.00 93.50 315 LEU A N 1
ATOM 2540 C CA . LEU A 1 315 ? -13.267 -3.115 7.894 1.00 93.50 315 LEU A CA 1
ATOM 2541 C C . LEU A 1 315 ? -14.288 -4.235 8.140 1.00 93.50 315 LEU A C 1
ATOM 2543 O O . LEU A 1 315 ? -15.407 -4.150 7.647 1.00 93.50 315 LEU A O 1
ATOM 2547 N N . MET A 1 316 ? -13.970 -5.200 9.007 1.00 96.12 316 MET A N 1
ATOM 2548 C CA . MET A 1 316 ? -14.897 -6.260 9.421 1.00 96.12 316 MET A CA 1
ATOM 2549 C C . MET A 1 316 ? -16.146 -5.729 10.142 1.00 96.12 316 MET A C 1
ATOM 2551 O O . MET A 1 316 ? -17.213 -6.330 10.023 1.00 96.12 316 MET A O 1
ATOM 2555 N N . VAL A 1 317 ? -16.056 -4.597 10.854 1.00 95.62 317 VAL A N 1
ATOM 2556 C CA . VAL A 1 317 ? -17.243 -3.909 11.399 1.00 95.62 317 VAL A CA 1
ATOM 2557 C C . VAL A 1 317 ? -18.089 -3.300 10.283 1.00 95.62 317 VAL A C 1
ATOM 2559 O O . VAL A 1 317 ? -19.310 -3.443 10.284 1.00 95.62 317 VAL A O 1
ATOM 2562 N N . ASN A 1 318 ? -17.461 -2.639 9.307 1.00 92.00 318 ASN A N 1
ATOM 2563 C CA . ASN A 1 318 ? -18.183 -2.077 8.163 1.00 92.00 318 ASN A CA 1
ATOM 2564 C C . ASN A 1 318 ? -18.906 -3.165 7.351 1.00 92.00 318 ASN A C 1
ATOM 2566 O O . ASN A 1 318 ? -20.035 -2.944 6.911 1.00 92.00 318 ASN A O 1
ATOM 2570 N N . ASP A 1 319 ? -18.293 -4.344 7.229 1.00 89.31 319 ASP A N 1
ATOM 2571 C CA . ASP A 1 319 ? -18.849 -5.516 6.542 1.00 89.31 319 ASP A CA 1
ATOM 2572 C C . ASP A 1 319 ? -19.830 -6.331 7.397 1.00 89.31 319 ASP A C 1
ATOM 2574 O O . ASP A 1 319 ? -20.390 -7.319 6.922 1.00 89.31 319 ASP A O 1
ATOM 2578 N N . LYS A 1 320 ? -20.064 -5.921 8.651 1.00 90.56 320 LYS A N 1
ATOM 2579 C CA . LYS A 1 320 ? -20.945 -6.591 9.622 1.00 90.56 320 LYS A CA 1
ATOM 2580 C C . LYS A 1 320 ? -20.511 -8.008 10.024 1.00 90.56 320 LYS A C 1
ATOM 2582 O O . LYS A 1 320 ? -21.315 -8.742 10.591 1.00 90.56 320 LYS A O 1
ATOM 2587 N N . MET A 1 321 ? -19.252 -8.383 9.785 1.00 93.25 321 MET A N 1
ATOM 2588 C CA . MET A 1 321 ? -18.661 -9.599 10.364 1.00 93.25 321 MET A CA 1
ATOM 2589 C C . MET A 1 321 ? -18.490 -9.440 11.880 1.00 93.25 321 MET A C 1
ATOM 2591 O O . MET A 1 321 ? -18.772 -10.348 12.653 1.00 93.25 321 MET A O 1
ATOM 2595 N N . ILE A 1 322 ? -18.084 -8.242 12.308 1.00 94.94 322 ILE A N 1
ATOM 2596 C CA . ILE A 1 322 ? -18.099 -7.819 13.709 1.00 94.94 322 ILE A CA 1
ATOM 2597 C C . ILE A 1 322 ? -19.314 -6.912 13.890 1.00 94.94 322 ILE A C 1
ATOM 2599 O O . ILE A 1 322 ? -19.333 -5.796 13.373 1.00 94.94 322 ILE A O 1
ATOM 2603 N N . LYS A 1 323 ? -20.336 -7.382 14.611 1.00 91.12 323 LYS A N 1
ATOM 2604 C CA . LYS A 1 323 ? -21.600 -6.641 14.764 1.00 91.12 323 LYS A CA 1
ATOM 2605 C C . LYS A 1 323 ? -21.462 -5.433 15.692 1.00 91.12 323 LYS A C 1
ATOM 2607 O O . LYS A 1 323 ? -21.816 -4.315 15.333 1.00 91.12 323 LYS A O 1
ATOM 2612 N N . SER A 1 324 ? -20.905 -5.663 16.876 1.00 93.06 324 SER A N 1
ATOM 2613 C CA . SER A 1 324 ? -20.600 -4.633 17.870 1.00 93.06 324 SER A CA 1
ATOM 2614 C C . SER A 1 324 ? -19.405 -5.068 18.713 1.00 93.06 324 SER A C 1
ATOM 2616 O O . SER A 1 324 ? -19.084 -6.254 18.820 1.00 93.06 324 SER A O 1
ATOM 2618 N N . TRP A 1 325 ? -18.735 -4.091 19.319 1.00 96.88 325 TRP A N 1
ATOM 2619 C CA . TRP A 1 325 ? -17.729 -4.335 20.346 1.00 96.88 325 TRP A CA 1
ATOM 2620 C C . TRP A 1 325 ? -18.325 -4.380 21.747 1.00 96.88 325 TRP A C 1
ATOM 2622 O O . TRP A 1 325 ? -17.640 -4.843 22.648 1.00 96.88 325 TRP A O 1
ATOM 2632 N N . VAL A 1 326 ? -19.552 -3.904 21.956 1.00 95.50 326 VAL A N 1
ATOM 2633 C CA . VAL A 1 326 ? -20.222 -3.848 23.261 1.00 95.50 326 VAL A CA 1
ATOM 2634 C C . VAL A 1 326 ? -21.259 -4.960 23.364 1.00 95.50 326 VAL A C 1
ATOM 2636 O O . VAL A 1 326 ? -21.135 -5.778 24.275 1.00 95.50 326 VAL A O 1
ATOM 2639 N N . ASP A 1 327 ? -22.200 -5.032 22.419 1.00 90.25 327 ASP A N 1
ATOM 2640 C CA . ASP A 1 327 ? -23.259 -6.045 22.386 1.00 90.25 327 ASP A CA 1
ATOM 2641 C C . ASP A 1 327 ? -23.070 -7.036 21.229 1.00 90.25 327 ASP A C 1
ATOM 2643 O O . ASP A 1 327 ? -23.529 -6.847 20.107 1.00 90.25 327 ASP A O 1
ATOM 2647 N N . ILE A 1 328 ? -22.354 -8.121 21.511 1.00 86.56 328 ILE A N 1
ATOM 2648 C CA . ILE A 1 328 ? -22.035 -9.161 20.523 1.00 86.56 328 ILE A CA 1
ATOM 2649 C C . ILE A 1 328 ? -23.219 -10.084 20.192 1.00 86.56 328 ILE A C 1
ATOM 2651 O O . ILE A 1 328 ? -23.097 -10.904 19.283 1.00 86.56 328 ILE A O 1
ATOM 2655 N N . ASN A 1 329 ? -24.340 -9.961 20.914 1.00 77.56 329 ASN A N 1
ATOM 2656 C CA . ASN A 1 329 ? -25.513 -10.827 20.777 1.00 77.56 329 ASN A CA 1
ATOM 2657 C C . ASN A 1 329 ? -26.731 -10.109 20.176 1.00 77.56 329 ASN A C 1
ATOM 2659 O O . ASN A 1 329 ? -27.746 -10.763 19.941 1.00 77.56 329 ASN A O 1
ATOM 2663 N N . GLU A 1 330 ? -26.666 -8.795 19.945 1.00 61.41 330 GLU A N 1
ATOM 2664 C CA . GLU A 1 330 ? -27.732 -8.072 19.248 1.00 61.41 330 GLU A CA 1
ATOM 2665 C C . GLU A 1 330 ? -27.792 -8.485 17.763 1.00 61.41 330 GLU A C 1
ATOM 2667 O O . GLU A 1 330 ? -26.772 -8.588 17.068 1.00 61.41 330 GLU A O 1
ATOM 2672 N N . ASP A 1 331 ? -29.007 -8.798 17.298 1.00 50.31 331 ASP A N 1
ATOM 2673 C CA . ASP A 1 331 ? -29.272 -9.353 15.966 1.00 50.31 331 ASP A CA 1
ATOM 2674 C C . ASP A 1 331 ? -29.231 -8.329 14.833 1.00 50.31 331 ASP A C 1
ATOM 2676 O O . ASP A 1 331 ? -29.963 -7.312 14.903 1.00 50.31 331 ASP A O 1
#

Radius of gyration: 26.38 Å; chains: 1; bounding box: 63×44×66 Å

Sequence (331 aa):
MKFNELAPLIQPCFSHNVAKSKAKTVKKMFELITDYEDDEEKPYDLADVTLRNYFNNGKIKDLASRVWNRLDRIKFEQAIDSASDDARTSLATSIKDGHYTTKRVDRGTVSHVCTDLFMEIISVAAGQTTTKNKKSFPKTSRESKIDIRTGQHQSIEYIKDKNVIRVDGVDHPISPELADEGPNIASDLPYKSALYEIYTIKLGKKINDQNMKREAPRSIVNHFDRQQRDFNDAAWYEHSLRDTVADFDNQFSLLKQDAYDGIEETYYNDEFGNDGMKRLREVQDKIIIITLDLSNLENIDNILSNSIKKGLCHLMVNDKMIKSWVDINED